Protein AF-A0A644Y2P5-F1 (afdb_monomer_lite)

Foldseek 3Di:
DVLQLVVQQVVVVVQLVVQCVVDPPVDLQNDDADDRDDLDPDQVLLVLLVQDDPDPVSVVVSQVVCVVSQFPPWDWDDPDHQWIKIWGAGNPPRWTKIWIWHADPVFRKIKIFIDTPRDTPKIWIWTDQDPQWIWIDIQFKTKIWRDPPSDTQKMKIFGADPVQTDDCVPLNCPDRNVVVDPCSRVDHRPRGTQWIWIDNRFKIWIWHNHPDDHIGIDIGGDPPDPD

Sequence (227 aa):
MTEISEKINEMRDGAIDANNREHVESDSQYIAGAMPILLYCVSPAIICATGFSEDEMANNGITEAAGYVGITDAKAVRNGMYDYTLTGNRFSDGQAFEVHCLCAPDTGGLRILEKVGGSVTEFLEFIPLGDGKYALQTSLERAYVTYRDGELKSFIYTRAIDSARYSSETDSIYPVGGQSGLDWAEASSAGGRDEYVAFDGKTVKMEIKPFFGEAISAEVTVPEAGF

Structure (mmCIF, N/CA/C/O backbone):
data_AF-A0A644Y2P5-F1
#
_entry.id   AF-A0A644Y2P5-F1
#
loop_
_atom_site.group_PDB
_atom_site.id
_atom_site.type_symbol
_atom_site.label_atom_id
_atom_site.label_alt_id
_atom_site.label_comp_id
_atom_site.label_asym_id
_atom_site.label_entity_id
_atom_site.label_seq_id
_atom_site.pdbx_PDB_ins_code
_atom_site.Cartn_x
_atom_site.Cartn_y
_atom_site.Cartn_z
_atom_site.occupancy
_atom_site.B_iso_or_equiv
_atom_site.auth_seq_id
_atom_site.auth_comp_id
_atom_site.auth_asym_id
_atom_site.auth_atom_id
_atom_site.pdbx_PDB_model_num
ATOM 1 N N . MET A 1 1 ? 0.572 -10.665 0.848 1.00 72.31 1 MET A N 1
ATOM 2 C CA . MET A 1 1 ? 0.977 -9.241 0.893 1.00 72.31 1 MET A CA 1
ATOM 3 C C . MET A 1 1 ? 2.482 -9.144 1.060 1.00 72.31 1 MET A C 1
ATOM 5 O O . MET A 1 1 ? 3.110 -8.729 0.102 1.00 72.31 1 MET A O 1
ATOM 9 N N . THR A 1 2 ? 3.061 -9.655 2.155 1.00 77.06 2 THR A N 1
ATOM 10 C CA . THR A 1 2 ? 4.525 -9.728 2.361 1.00 77.06 2 THR A CA 1
ATOM 11 C C . THR A 1 2 ? 5.266 -10.390 1.194 1.00 77.06 2 THR A C 1
ATOM 13 O O . THR A 1 2 ? 6.123 -9.761 0.591 1.00 77.06 2 THR A O 1
ATOM 16 N N . GLU A 1 3 ? 4.839 -11.584 0.775 1.00 84.38 3 GLU A N 1
ATOM 17 C CA . GLU A 1 3 ? 5.438 -12.288 -0.373 1.00 84.38 3 GLU A CA 1
ATOM 18 C C . GLU A 1 3 ? 5.314 -11.502 -1.696 1.00 84.38 3 GLU A C 1
ATOM 20 O O . GLU A 1 3 ? 6.219 -11.505 -2.525 1.00 84.38 3 GLU A O 1
ATOM 25 N N . ILE A 1 4 ? 4.199 -10.784 -1.890 1.00 86.50 4 ILE A N 1
ATOM 26 C CA . ILE A 1 4 ? 3.987 -9.949 -3.080 1.00 86.50 4 ILE A CA 1
ATOM 27 C C . ILE A 1 4 ? 4.963 -8.769 -3.061 1.00 86.50 4 ILE A C 1
ATOM 29 O O . ILE A 1 4 ? 5.619 -8.509 -4.067 1.00 86.50 4 ILE A O 1
ATOM 33 N N . SER A 1 5 ? 5.079 -8.068 -1.927 1.00 87.12 5 SER A N 1
ATOM 34 C CA . SER A 1 5 ? 6.041 -6.974 -1.788 1.00 87.12 5 SER A CA 1
ATOM 35 C C . SER A 1 5 ? 7.478 -7.460 -1.937 1.00 87.12 5 SER A C 1
ATOM 37 O O . SER A 1 5 ? 8.256 -6.787 -2.597 1.00 87.12 5 SER A O 1
ATOM 39 N N . GLU A 1 6 ? 7.841 -8.617 -1.383 1.00 89.06 6 GLU A N 1
ATOM 40 C CA . GLU A 1 6 ? 9.184 -9.196 -1.526 1.00 89.06 6 GLU A CA 1
ATOM 41 C C . GLU A 1 6 ? 9.518 -9.441 -3.000 1.00 89.06 6 GLU A C 1
ATOM 43 O O . GLU A 1 6 ? 10.494 -8.884 -3.495 1.00 89.06 6 GLU A O 1
ATOM 48 N N . LYS A 1 7 ? 8.652 -10.144 -3.741 1.00 89.38 7 LYS A N 1
ATOM 49 C CA . LYS A 1 7 ? 8.857 -10.411 -5.177 1.00 89.38 7 LYS A CA 1
ATOM 50 C C . LYS A 1 7 ? 8.916 -9.135 -6.025 1.00 89.38 7 LYS A C 1
ATOM 52 O O . LYS A 1 7 ? 9.693 -9.061 -6.974 1.00 89.38 7 LYS A O 1
ATOM 57 N N . ILE A 1 8 ? 8.108 -8.122 -5.698 1.00 91.38 8 ILE A N 1
ATOM 58 C CA . ILE A 1 8 ? 8.163 -6.812 -6.369 1.00 91.38 8 ILE A CA 1
ATOM 59 C C . ILE A 1 8 ? 9.496 -6.107 -6.079 1.00 91.38 8 ILE A C 1
ATOM 61 O O . ILE A 1 8 ? 10.110 -5.571 -6.999 1.00 91.38 8 ILE A O 1
ATOM 65 N N . ASN A 1 9 ? 9.954 -6.113 -4.823 1.00 91.56 9 ASN A N 1
ATOM 66 C CA . ASN A 1 9 ? 11.226 -5.504 -4.428 1.00 91.56 9 ASN A CA 1
ATOM 67 C C . ASN A 1 9 ? 12.418 -6.208 -5.089 1.00 91.56 9 ASN A C 1
ATOM 69 O O . ASN A 1 9 ? 13.262 -5.527 -5.658 1.00 91.56 9 ASN A O 1
ATOM 73 N N . GLU A 1 10 ? 12.449 -7.543 -5.100 1.00 91.00 10 GLU A N 1
ATOM 74 C CA . GLU A 1 10 ? 13.480 -8.330 -5.795 1.00 91.00 10 GLU A CA 1
ATOM 75 C C . GLU A 1 10 ? 13.574 -7.951 -7.278 1.00 91.00 10 GLU A C 1
ATOM 77 O O . GLU A 1 10 ? 14.664 -7.744 -7.815 1.00 91.00 10 GLU A O 1
ATOM 82 N N . MET A 1 11 ? 12.423 -7.810 -7.941 1.00 89.88 11 MET A N 1
ATOM 83 C CA . MET A 1 11 ? 12.359 -7.416 -9.344 1.00 89.88 11 MET A CA 1
ATOM 84 C C . MET A 1 11 ? 12.816 -5.969 -9.570 1.00 89.88 11 MET A C 1
ATOM 86 O O . MET A 1 11 ? 13.552 -5.708 -10.524 1.00 89.88 11 MET A O 1
ATOM 90 N N . ARG A 1 12 ? 12.419 -5.034 -8.695 1.00 90.94 12 ARG A N 1
ATOM 91 C CA . ARG A 1 12 ? 12.875 -3.635 -8.746 1.00 90.94 12 ARG A CA 1
ATOM 92 C C . ARG A 1 12 ? 14.391 -3.552 -8.578 1.00 90.94 12 ARG A C 1
ATOM 94 O O . ARG A 1 12 ? 15.057 -2.928 -9.397 1.00 90.94 12 ARG A O 1
ATOM 101 N N . ASP A 1 13 ? 14.927 -4.186 -7.541 1.00 91.31 13 ASP A N 1
ATOM 102 C CA . ASP A 1 13 ? 16.347 -4.111 -7.195 1.00 91.31 13 ASP A CA 1
ATOM 103 C C . ASP A 1 13 ? 17.209 -4.747 -8.292 1.00 91.31 13 ASP A C 1
ATOM 105 O O . ASP A 1 13 ? 18.188 -4.148 -8.736 1.00 91.31 13 ASP A O 1
ATOM 109 N N . GLY A 1 14 ? 16.780 -5.888 -8.843 1.00 90.19 14 GLY A N 1
ATOM 110 C CA . GLY A 1 14 ? 17.439 -6.500 -9.998 1.00 90.19 14 GLY A CA 1
ATOM 111 C C . GLY A 1 14 ? 17.445 -5.605 -11.246 1.00 90.19 14 GLY A C 1
ATOM 112 O O . GLY A 1 14 ? 18.444 -5.569 -11.969 1.00 90.19 14 GLY A O 1
ATOM 113 N N . ALA A 1 15 ? 16.364 -4.858 -11.498 1.00 90.06 15 ALA A N 1
ATOM 114 C CA . ALA A 1 15 ? 16.291 -3.907 -12.608 1.00 90.06 15 ALA A CA 1
ATOM 115 C C . ALA A 1 15 ? 17.212 -2.693 -12.395 1.00 90.06 15 ALA A C 1
ATOM 117 O O . ALA A 1 15 ? 17.905 -2.284 -13.327 1.00 90.06 15 ALA A O 1
ATOM 118 N N . ILE A 1 16 ? 17.272 -2.156 -11.172 1.00 90.06 16 ILE A N 1
ATOM 119 C CA . ILE A 1 16 ? 18.193 -1.071 -10.795 1.00 90.06 16 ILE A CA 1
ATOM 120 C C . ILE A 1 16 ? 19.646 -1.511 -11.005 1.00 90.06 16 ILE A C 1
ATOM 122 O O . ILE A 1 16 ? 20.415 -0.815 -11.671 1.00 90.06 16 ILE A O 1
ATOM 126 N N . ASP A 1 17 ? 20.011 -2.694 -10.511 1.00 90.56 17 ASP A N 1
ATOM 127 C CA . ASP A 1 17 ? 21.363 -3.244 -10.646 1.00 90.56 17 ASP A CA 1
ATOM 128 C C . ASP A 1 17 ? 21.739 -3.548 -12.104 1.00 90.56 17 ASP A C 1
ATOM 130 O O . ASP A 1 17 ? 22.906 -3.453 -12.493 1.00 90.56 17 ASP A O 1
ATOM 134 N N . ALA A 1 18 ? 20.779 -3.954 -12.938 1.00 89.88 18 ALA A N 1
ATOM 135 C CA . ALA A 1 18 ? 21.005 -4.128 -14.371 1.00 89.88 18 ALA A CA 1
ATOM 136 C C . ALA A 1 18 ? 21.275 -2.784 -15.061 1.00 89.88 18 ALA A C 1
ATOM 138 O O . ALA A 1 18 ? 22.298 -2.647 -15.729 1.00 89.88 18 ALA A O 1
ATOM 139 N N . ASN A 1 19 ? 20.425 -1.783 -14.830 1.00 90.88 19 ASN A N 1
ATOM 140 C CA . ASN A 1 19 ? 20.562 -0.448 -15.410 1.00 90.88 19 ASN A CA 1
ATOM 141 C C . ASN A 1 19 ? 21.881 0.234 -15.003 1.00 90.88 19 ASN A C 1
ATOM 143 O O . ASN A 1 19 ? 22.640 0.716 -15.841 1.00 90.88 19 ASN A O 1
ATOM 147 N N . ASN A 1 20 ? 22.215 0.211 -13.713 1.00 90.56 20 ASN A N 1
ATOM 148 C CA . ASN A 1 20 ? 23.397 0.896 -13.179 1.00 90.56 20 ASN A CA 1
ATOM 149 C C . ASN A 1 20 ? 24.729 0.208 -13.527 1.00 90.56 20 ASN A C 1
ATOM 151 O O . ASN A 1 20 ? 25.797 0.772 -13.300 1.00 90.56 20 ASN A O 1
ATOM 155 N N . ARG A 1 21 ? 24.701 -1.011 -14.082 1.00 91.00 21 ARG A N 1
ATOM 156 C CA . ARG A 1 21 ? 25.894 -1.625 -14.688 1.00 91.00 21 ARG A CA 1
ATOM 157 C C . ARG A 1 21 ? 26.213 -1.044 -16.063 1.00 91.00 21 ARG A C 1
ATOM 159 O O . ARG A 1 21 ? 27.375 -1.078 -16.466 1.00 91.00 21 ARG A O 1
ATOM 166 N N . GLU A 1 22 ? 25.209 -0.534 -16.769 1.00 90.38 22 GLU A N 1
ATOM 167 C CA . GLU A 1 22 ? 25.351 0.063 -18.102 1.00 90.38 22 GLU A CA 1
ATOM 168 C C . GLU A 1 22 ? 25.530 1.587 -18.038 1.00 90.38 22 GLU A C 1
ATOM 170 O O . GLU A 1 22 ? 26.179 2.171 -18.908 1.00 90.38 22 GLU A O 1
ATOM 175 N N . HIS A 1 23 ? 25.037 2.216 -16.968 1.00 88.88 23 HIS A N 1
ATOM 176 C CA . HIS A 1 23 ? 25.071 3.660 -16.751 1.00 88.88 23 HIS A CA 1
ATOM 177 C C . HIS A 1 23 ? 25.876 4.005 -15.497 1.00 88.88 23 HIS A C 1
ATOM 179 O O . HIS A 1 23 ? 25.584 3.527 -14.408 1.00 88.88 23 HIS A O 1
ATOM 185 N N . VAL A 1 24 ? 26.905 4.843 -15.637 1.00 87.19 24 VAL A N 1
ATOM 186 C CA . VAL A 1 24 ? 27.690 5.355 -14.497 1.00 87.19 24 VAL A CA 1
ATOM 187 C C . VAL A 1 24 ? 26.936 6.473 -13.774 1.00 87.19 24 VAL A C 1
ATOM 189 O O . VAL A 1 24 ? 26.100 7.122 -14.382 1.00 87.19 24 VAL A O 1
ATOM 192 N N . GLU A 1 25 ? 27.286 6.782 -12.523 1.00 84.69 25 GLU A N 1
ATOM 193 C CA . GLU A 1 25 ? 26.574 7.769 -11.680 1.00 84.69 25 GLU A CA 1
ATOM 194 C C . GLU A 1 25 ? 26.399 9.171 -12.298 1.00 84.69 25 GLU A C 1
ATOM 196 O O . GLU A 1 25 ? 25.458 9.885 -11.970 1.00 84.69 25 GLU A O 1
ATOM 201 N N . SER A 1 26 ? 27.281 9.579 -13.215 1.00 84.31 26 SER A N 1
ATOM 202 C CA . SER A 1 26 ? 27.156 10.856 -13.931 1.00 84.31 26 SER A CA 1
ATOM 203 C C . SER A 1 26 ? 26.165 10.838 -15.104 1.00 84.31 26 SER A C 1
ATOM 205 O O . SER A 1 26 ? 25.927 11.883 -15.706 1.00 84.31 26 SER A O 1
ATOM 207 N N . ASP A 1 27 ? 25.675 9.664 -15.501 1.00 84.25 27 ASP A N 1
ATOM 208 C CA . ASP A 1 27 ? 24.686 9.489 -16.565 1.00 84.25 27 ASP A CA 1
ATOM 209 C C . ASP A 1 27 ? 23.289 9.845 -16.039 1.00 84.25 27 ASP A C 1
ATOM 211 O O . ASP A 1 27 ? 22.895 9.421 -14.956 1.00 84.25 27 ASP A O 1
ATOM 215 N N . SER A 1 28 ? 22.507 10.580 -16.831 1.00 81.00 28 SER A N 1
ATOM 216 C CA . SER A 1 28 ? 21.109 10.891 -16.513 1.00 81.00 28 SER A CA 1
ATOM 217 C C . SER A 1 28 ? 20.208 9.656 -16.412 1.00 81.00 28 SER A C 1
ATOM 219 O O . SER A 1 28 ? 19.089 9.778 -15.933 1.00 81.00 28 SER A O 1
ATOM 221 N N . GLN A 1 29 ? 20.659 8.492 -16.891 1.00 83.19 29 GLN A N 1
ATOM 222 C CA . GLN A 1 29 ? 19.955 7.213 -16.769 1.00 83.19 29 GLN A CA 1
ATOM 223 C C . GLN A 1 29 ? 20.358 6.413 -15.530 1.00 83.19 29 GLN A C 1
ATOM 225 O O . GLN A 1 29 ? 19.726 5.401 -15.246 1.00 83.19 29 GLN A O 1
ATOM 230 N N . TYR A 1 30 ? 21.383 6.823 -14.780 1.00 83.50 30 TYR A N 1
ATOM 231 C CA . TYR A 1 30 ? 21.726 6.151 -13.531 1.00 83.50 30 TYR A CA 1
ATOM 232 C C . TYR A 1 30 ? 20.618 6.358 -12.499 1.00 83.50 30 TYR A C 1
ATOM 234 O O . TYR A 1 30 ? 20.288 7.489 -12.151 1.00 83.50 30 TYR A O 1
ATOM 242 N N . ILE A 1 31 ? 20.055 5.265 -11.985 1.00 82.00 31 ILE A N 1
ATOM 243 C CA . ILE A 1 31 ? 18.963 5.309 -11.011 1.00 82.00 31 ILE A CA 1
ATOM 244 C C . ILE A 1 31 ? 19.492 4.851 -9.662 1.00 82.00 31 ILE A C 1
ATOM 246 O O . ILE A 1 31 ? 19.649 3.660 -9.410 1.00 82.00 31 ILE A O 1
ATOM 250 N N . ALA A 1 32 ? 19.707 5.797 -8.756 1.00 75.88 32 ALA A N 1
ATOM 251 C CA . ALA A 1 32 ? 19.933 5.518 -7.344 1.00 75.88 32 ALA A CA 1
ATOM 252 C C . ALA A 1 32 ? 18.916 6.275 -6.484 1.00 75.88 32 ALA A C 1
ATOM 254 O O . ALA A 1 32 ? 18.423 7.333 -6.867 1.00 75.88 32 ALA A O 1
ATOM 255 N N . GLY A 1 33 ? 18.599 5.727 -5.309 1.00 74.88 33 GLY A N 1
ATOM 256 C CA . GLY A 1 33 ? 17.675 6.357 -4.358 1.00 74.88 33 GLY A CA 1
ATOM 257 C C . GLY A 1 33 ? 16.226 5.869 -4.423 1.00 74.88 33 GLY A C 1
ATOM 258 O O . GLY A 1 33 ? 15.374 6.471 -3.775 1.00 74.88 33 GLY A O 1
ATOM 259 N N . ALA A 1 34 ? 15.950 4.779 -5.150 1.00 78.94 34 ALA A N 1
ATOM 260 C CA . ALA A 1 34 ? 14.688 4.053 -5.030 1.00 78.94 34 ALA A CA 1
ATOM 261 C C . ALA A 1 34 ? 14.508 3.546 -3.592 1.00 78.94 34 ALA A C 1
ATOM 263 O O . ALA A 1 34 ? 15.441 2.973 -3.017 1.00 78.94 34 ALA A O 1
ATOM 264 N N . MET A 1 35 ? 13.324 3.735 -3.017 1.00 78.38 35 MET A N 1
ATOM 265 C CA . MET A 1 35 ? 13.011 3.176 -1.704 1.00 78.38 35 MET A CA 1
ATOM 266 C C . MET A 1 35 ? 12.354 1.801 -1.862 1.00 78.38 35 MET A C 1
ATOM 268 O O . MET A 1 35 ? 11.718 1.535 -2.882 1.00 78.38 35 MET A O 1
ATOM 272 N N . PRO A 1 36 ? 12.484 0.909 -0.864 1.00 83.38 36 PRO A N 1
ATOM 273 C CA . PRO A 1 36 ? 11.702 -0.316 -0.826 1.00 83.38 36 PRO A CA 1
ATOM 274 C C . PRO A 1 36 ? 10.206 -0.028 -1.000 1.00 83.38 36 PRO A C 1
ATOM 276 O O . PRO A 1 36 ? 9.650 0.835 -0.322 1.00 83.38 36 PRO A O 1
ATOM 279 N N . ILE A 1 37 ? 9.553 -0.784 -1.882 1.00 86.19 37 ILE A N 1
ATOM 280 C CA . ILE A 1 37 ? 8.107 -0.757 -2.061 1.00 86.19 37 ILE A CA 1
ATOM 281 C C . ILE A 1 37 ? 7.509 -1.492 -0.872 1.00 86.19 37 ILE A C 1
ATOM 283 O O . ILE A 1 37 ? 7.667 -2.708 -0.714 1.00 86.19 37 ILE A O 1
ATOM 287 N N . LEU A 1 38 ? 6.814 -0.744 -0.030 1.00 77.62 38 LEU A N 1
ATOM 288 C CA . LEU A 1 38 ? 6.156 -1.261 1.153 1.00 77.62 38 LEU A CA 1
ATOM 289 C C . LEU A 1 38 ? 4.655 -1.295 0.872 1.00 77.62 38 LEU A C 1
ATOM 291 O O . LEU A 1 38 ? 3.950 -0.321 1.098 1.00 77.62 38 LEU A O 1
ATOM 295 N N . LEU A 1 39 ? 4.149 -2.434 0.388 1.00 74.62 39 LEU A N 1
ATOM 296 C CA . LEU A 1 39 ? 2.709 -2.671 0.195 1.00 74.62 39 LEU A CA 1
ATOM 297 C C . LEU A 1 39 ? 1.981 -2.847 1.542 1.00 74.62 39 LEU A C 1
ATOM 299 O O . LEU A 1 39 ? 1.405 -3.899 1.785 1.00 74.62 39 LEU A O 1
ATOM 303 N N . TYR A 1 40 ? 2.102 -1.863 2.435 1.00 72.44 40 TYR A N 1
ATOM 304 C CA . TYR A 1 40 ? 1.452 -1.664 3.741 1.00 72.44 40 TYR A CA 1
ATOM 305 C C . TYR A 1 40 ? 2.219 -0.561 4.506 1.00 72.44 40 TYR A C 1
ATOM 307 O O . TYR A 1 40 ? 2.458 -0.703 5.704 1.00 72.44 40 TYR A O 1
ATOM 315 N N . CYS A 1 41 ? 2.711 0.502 3.848 1.00 71.69 41 CYS A N 1
ATOM 316 C CA . CYS A 1 41 ? 3.425 1.568 4.561 1.00 71.69 41 CYS A CA 1
ATOM 317 C C . CYS A 1 41 ? 2.437 2.416 5.364 1.00 71.69 41 CYS A C 1
ATOM 319 O O . CYS A 1 41 ? 2.007 3.485 4.938 1.00 71.69 41 CYS A O 1
ATOM 321 N N . VAL A 1 42 ? 2.064 1.901 6.523 1.00 82.69 42 VAL A N 1
ATOM 322 C CA . VAL A 1 42 ? 1.083 2.490 7.423 1.00 82.69 42 VAL A CA 1
ATOM 323 C C . VAL A 1 42 ? 1.580 2.411 8.852 1.00 82.69 42 VAL A C 1
ATOM 325 O O . VAL A 1 42 ? 2.552 1.710 9.159 1.00 82.69 42 VAL A O 1
ATOM 328 N N . SER A 1 43 ? 0.911 3.137 9.737 1.00 85.44 43 SER A N 1
ATOM 329 C CA . SER A 1 43 ? 1.244 3.136 11.151 1.00 85.44 43 SER A CA 1
ATOM 330 C C . SER A 1 43 ? 1.318 1.704 11.714 1.00 85.44 43 SER A C 1
ATOM 332 O O . SER A 1 43 ? 0.539 0.823 11.326 1.00 85.44 43 SER A O 1
ATOM 334 N N . PRO A 1 44 ? 2.215 1.443 12.683 1.00 84.88 44 PRO A N 1
ATOM 335 C CA . PRO A 1 44 ? 2.283 0.143 13.349 1.00 84.88 44 PRO A CA 1
ATOM 336 C C . PRO A 1 44 ? 0.942 -0.310 13.944 1.00 84.88 44 PRO A C 1
ATOM 338 O O . PRO A 1 44 ? 0.675 -1.503 14.038 1.00 84.88 44 PRO A O 1
ATOM 341 N N . ALA A 1 45 ? 0.070 0.632 14.300 1.00 86.44 45 ALA A N 1
ATOM 342 C CA . ALA A 1 45 ? -1.265 0.337 14.789 1.00 86.44 45 ALA A CA 1
ATOM 343 C C . ALA A 1 45 ? -2.187 -0.241 13.703 1.00 86.44 45 ALA A C 1
ATOM 345 O O . ALA A 1 45 ? -2.926 -1.190 13.975 1.00 86.44 45 ALA A O 1
ATOM 346 N N . ILE A 1 46 ? -2.115 0.275 12.470 1.00 89.44 46 ILE A N 1
ATOM 347 C CA . ILE A 1 46 ? -2.817 -0.313 11.323 1.00 89.44 46 ILE A CA 1
ATOM 348 C C . ILE A 1 46 ? -2.274 -1.722 11.039 1.00 89.44 46 ILE A C 1
ATOM 350 O O . ILE A 1 46 ? -3.067 -2.627 10.778 1.00 89.44 46 ILE A O 1
ATOM 354 N N . ILE A 1 47 ? -0.957 -1.937 11.152 1.00 84.94 47 ILE A N 1
ATOM 355 C CA . ILE A 1 47 ? -0.341 -3.272 11.017 1.00 84.94 47 ILE A CA 1
ATOM 356 C C . ILE A 1 47 ? -0.871 -4.229 12.097 1.00 84.94 47 ILE A C 1
ATOM 358 O O . ILE A 1 47 ? -1.246 -5.355 11.791 1.00 84.94 47 ILE A O 1
ATOM 362 N N . CYS A 1 48 ? -0.969 -3.800 13.356 1.00 85.38 48 CYS A N 1
ATOM 363 C CA . CYS A 1 48 ? -1.559 -4.629 14.411 1.00 85.38 48 CYS A CA 1
ATOM 364 C C . CYS A 1 48 ? -3.022 -4.994 14.110 1.00 85.38 48 CYS A C 1
ATOM 366 O O . CYS A 1 48 ? -3.431 -6.138 14.309 1.00 85.38 48 CYS A O 1
ATOM 368 N N . ALA A 1 49 ? -3.807 -4.044 13.598 1.00 89.06 49 ALA A N 1
ATOM 369 C CA . ALA A 1 49 ? -5.224 -4.247 13.309 1.00 89.06 49 ALA A CA 1
ATOM 370 C C . ALA A 1 49 ? -5.494 -5.210 12.138 1.00 89.06 49 ALA A C 1
ATOM 372 O O . ALA A 1 49 ? -6.616 -5.697 11.997 1.00 89.06 49 ALA A O 1
ATOM 373 N N . THR A 1 50 ? -4.493 -5.561 11.325 1.00 85.94 50 THR A N 1
ATOM 374 C CA . THR A 1 50 ? -4.658 -6.615 10.306 1.00 85.94 50 THR A CA 1
ATOM 375 C C . THR A 1 50 ? -4.833 -7.998 10.912 1.00 85.94 50 THR A C 1
ATOM 377 O O . THR A 1 50 ? -5.278 -8.910 10.223 1.00 85.94 50 THR A O 1
ATOM 380 N N . GLY A 1 51 ? -4.428 -8.179 12.171 1.00 87.00 51 GLY A N 1
ATOM 381 C CA . GLY A 1 51 ? -4.538 -9.449 12.878 1.00 87.00 51 GLY A CA 1
ATOM 382 C C . GLY A 1 51 ? -5.949 -9.763 13.373 1.00 87.00 51 GLY A C 1
ATOM 383 O O . GLY A 1 51 ? -6.158 -10.861 13.887 1.00 87.00 51 GLY A O 1
ATOM 384 N N . PHE A 1 52 ? -6.898 -8.819 13.270 1.00 92.12 52 PHE A N 1
ATOM 385 C CA . PHE A 1 52 ? -8.259 -9.014 13.772 1.00 92.12 52 PHE A CA 1
ATOM 386 C C . PHE A 1 52 ? -8.907 -10.223 13.106 1.00 92.12 52 PHE A C 1
ATOM 388 O O . PHE A 1 52 ? -8.804 -10.425 11.896 1.00 92.12 52 PHE A O 1
ATOM 395 N N . SER A 1 53 ? -9.582 -11.041 13.909 1.00 90.56 53 SER A N 1
ATOM 396 C CA . SER A 1 53 ? -10.252 -12.235 13.411 1.00 90.56 53 SER A CA 1
ATOM 397 C C . SER A 1 53 ? -11.450 -12.614 14.275 1.00 90.56 53 SER A C 1
ATOM 399 O O . SER A 1 53 ? -11.671 -12.081 15.364 1.00 90.56 53 SER A O 1
ATOM 401 N N . GLU A 1 54 ? -12.243 -13.569 13.799 1.00 90.50 54 GLU A N 1
ATOM 402 C CA . GLU A 1 54 ? -13.367 -14.117 14.566 1.00 90.50 54 GLU A CA 1
ATOM 403 C C . GLU A 1 54 ? -12.912 -14.962 15.774 1.00 90.50 54 GLU A C 1
ATOM 405 O O . GLU A 1 54 ? -13.742 -15.336 16.599 1.00 90.50 54 GLU A O 1
ATOM 410 N N . ASP A 1 55 ? -11.608 -15.227 15.917 1.00 89.69 55 ASP A N 1
ATOM 411 C CA . ASP A 1 55 ? -11.025 -15.823 17.118 1.00 89.69 55 ASP A CA 1
ATOM 412 C C . ASP A 1 55 ? -10.746 -14.744 18.181 1.00 89.69 55 ASP A C 1
ATOM 414 O O . ASP A 1 55 ? -9.898 -13.863 18.017 1.00 89.69 55 ASP A O 1
ATOM 418 N N . GLU A 1 56 ? -11.450 -14.832 19.310 1.00 85.31 56 GLU A N 1
ATOM 419 C CA . GLU A 1 56 ? -11.291 -13.925 20.450 1.00 85.31 56 GLU A CA 1
ATOM 420 C C . GLU A 1 56 ? -9.864 -13.945 21.025 1.00 85.31 56 GLU A C 1
ATOM 422 O O . GLU A 1 56 ? -9.358 -12.906 21.454 1.00 85.31 56 GLU A O 1
ATOM 427 N N . MET A 1 57 ? -9.172 -15.089 20.979 1.00 87.75 57 MET A N 1
ATOM 428 C CA . MET A 1 57 ? -7.790 -15.192 21.455 1.00 87.75 57 MET A CA 1
ATOM 429 C C . MET A 1 57 ? -6.836 -14.359 20.592 1.00 87.75 57 MET A C 1
ATOM 431 O O . MET A 1 57 ? -5.952 -13.690 21.129 1.00 87.75 57 MET A O 1
ATOM 435 N N . ALA A 1 58 ? -7.045 -14.339 19.273 1.00 87.19 58 ALA A N 1
ATOM 436 C CA . ALA A 1 58 ? -6.277 -13.484 18.372 1.00 87.19 58 ALA A CA 1
ATOM 437 C C . ALA A 1 58 ? -6.510 -11.996 18.687 1.00 87.19 58 ALA A C 1
ATOM 439 O O . ALA A 1 58 ? -5.560 -11.216 18.745 1.00 87.19 58 ALA A O 1
ATOM 440 N N . ASN A 1 59 ? -7.754 -11.613 18.984 1.00 89.44 59 ASN A N 1
ATOM 441 C CA . ASN A 1 59 ? -8.109 -10.225 19.300 1.00 89.44 59 ASN A CA 1
ATOM 442 C C . ASN A 1 59 ? -7.502 -9.742 20.630 1.00 89.44 59 ASN A C 1
ATOM 444 O O . ASN A 1 59 ? -7.099 -8.579 20.748 1.00 89.44 59 ASN A O 1
ATOM 448 N N . ASN A 1 60 ? -7.368 -10.635 21.614 1.00 89.50 60 ASN A N 1
ATOM 449 C CA . ASN A 1 60 ? -6.626 -10.347 22.844 1.00 89.50 60 ASN A CA 1
ATOM 450 C C . ASN A 1 60 ? -5.138 -10.114 22.554 1.00 89.50 60 ASN A C 1
ATOM 452 O O . ASN A 1 60 ? -4.570 -9.131 23.030 1.00 89.50 60 ASN A O 1
ATOM 456 N N . GLY A 1 61 ? -4.537 -10.940 21.691 1.00 90.31 61 GLY A N 1
ATOM 457 C CA . GLY A 1 61 ? -3.156 -10.758 21.238 1.00 90.31 61 GLY A CA 1
ATOM 458 C C . GLY A 1 61 ? -2.912 -9.403 20.564 1.00 90.31 61 GLY A C 1
ATOM 459 O O . GLY A 1 61 ? -1.870 -8.793 20.781 1.00 90.31 61 GLY A O 1
ATOM 460 N N . ILE A 1 62 ? -3.882 -8.872 19.813 1.00 91.50 62 ILE A N 1
ATOM 461 C CA . ILE A 1 62 ? -3.792 -7.527 19.208 1.00 91.50 62 ILE A CA 1
ATOM 462 C C . ILE A 1 62 ? -3.787 -6.434 20.272 1.00 91.50 62 ILE A C 1
ATOM 464 O O . ILE A 1 62 ? -3.042 -5.463 20.160 1.00 91.50 62 ILE A O 1
ATOM 468 N N . THR A 1 63 ? -4.607 -6.585 21.311 1.00 91.38 63 THR A N 1
ATOM 469 C CA . THR A 1 63 ? -4.659 -5.623 22.419 1.00 91.38 63 THR A CA 1
ATOM 470 C C . THR A 1 63 ? -3.335 -5.597 23.185 1.00 91.38 63 THR A C 1
ATOM 472 O O . THR A 1 63 ? -2.849 -4.524 23.539 1.00 91.38 63 THR A O 1
ATOM 475 N N . GLU A 1 64 ? -2.703 -6.755 23.383 1.00 90.75 64 GLU A N 1
ATOM 476 C CA . GLU A 1 64 ? -1.352 -6.840 23.950 1.00 90.75 64 GLU A CA 1
ATOM 477 C C . GLU A 1 64 ? -0.300 -6.242 23.001 1.00 90.75 64 GLU A C 1
ATOM 479 O O . GLU A 1 64 ? 0.541 -5.446 23.425 1.00 90.75 64 GLU A O 1
ATOM 484 N N . ALA A 1 65 ? -0.385 -6.557 21.703 1.00 90.94 65 ALA A N 1
ATOM 485 C CA . ALA A 1 65 ? 0.500 -6.032 20.663 1.00 90.94 65 ALA A CA 1
ATOM 486 C C . ALA A 1 65 ? 0.461 -4.496 20.577 1.00 90.94 65 ALA A C 1
ATOM 488 O O . ALA A 1 65 ? 1.500 -3.859 20.392 1.00 90.94 65 ALA A O 1
ATOM 489 N N . ALA A 1 66 ? -0.718 -3.898 20.779 1.00 91.19 66 ALA A N 1
ATOM 490 C CA . ALA A 1 66 ? -0.937 -2.453 20.771 1.00 91.19 66 ALA A CA 1
ATOM 491 C C . ALA A 1 66 ? -0.017 -1.712 21.766 1.00 91.19 66 ALA A C 1
ATOM 493 O O . ALA A 1 66 ? 0.492 -0.631 21.463 1.00 91.19 66 ALA A O 1
ATOM 494 N N . GLY A 1 67 ? 0.281 -2.328 22.917 1.00 88.94 67 GLY A N 1
ATOM 495 C CA . GLY A 1 67 ? 1.217 -1.779 23.902 1.00 88.94 67 GLY A CA 1
ATOM 496 C C . GLY A 1 67 ? 2.641 -1.610 23.364 1.00 88.94 67 GLY A C 1
ATOM 497 O O . GLY A 1 67 ? 3.299 -0.611 23.657 1.00 88.94 67 GLY A O 1
ATOM 498 N N . TYR A 1 68 ? 3.111 -2.538 22.525 1.00 89.31 68 TYR A N 1
ATOM 499 C CA . TYR A 1 68 ? 4.454 -2.482 21.930 1.00 89.31 68 TYR A CA 1
ATOM 500 C C . TYR A 1 68 ? 4.585 -1.421 20.837 1.00 89.31 68 TYR A C 1
ATOM 502 O O . TYR A 1 68 ? 5.692 -0.968 20.553 1.00 89.31 68 TYR A O 1
ATOM 510 N N . VAL A 1 69 ? 3.464 -1.000 20.251 1.00 88.56 69 VAL A N 1
ATOM 511 C CA . VAL A 1 69 ? 3.416 0.049 19.224 1.00 88.56 69 VAL A CA 1
ATOM 512 C C . VAL A 1 69 ? 3.022 1.418 19.783 1.00 88.56 69 VAL A C 1
ATOM 514 O O . VAL A 1 69 ? 2.701 2.334 19.030 1.00 88.56 69 VAL A O 1
ATOM 517 N N . GLY A 1 70 ? 3.085 1.584 21.108 1.00 89.06 70 GLY A N 1
ATOM 518 C CA . GLY A 1 70 ? 2.903 2.878 21.762 1.00 89.06 70 GLY A CA 1
ATOM 519 C C . GLY A 1 70 ? 1.445 3.281 21.980 1.00 89.06 70 GLY A C 1
ATOM 520 O O . GLY A 1 70 ? 1.167 4.476 22.084 1.00 89.06 70 GLY A O 1
ATOM 521 N N . ILE A 1 71 ? 0.523 2.318 22.068 1.00 91.75 71 ILE A N 1
ATOM 522 C CA . ILE A 1 71 ? -0.874 2.551 22.454 1.00 91.75 71 ILE A CA 1
ATOM 523 C C . ILE A 1 71 ? -1.075 2.083 23.897 1.00 91.75 71 ILE A C 1
ATOM 525 O O . ILE A 1 71 ? -0.857 0.917 24.221 1.00 91.75 71 ILE A O 1
ATOM 529 N N . THR A 1 72 ? -1.519 2.979 24.774 1.00 93.56 72 THR A N 1
ATOM 530 C CA . THR A 1 72 ? -1.892 2.656 26.156 1.00 93.56 72 THR A CA 1
ATOM 531 C C . THR A 1 72 ? -3.399 2.484 26.295 1.00 93.56 72 THR A C 1
ATOM 533 O O . THR A 1 72 ? -4.172 2.987 25.479 1.00 93.56 72 THR A O 1
ATOM 536 N N . ASP A 1 73 ? -3.819 1.772 27.346 1.00 94.00 73 ASP A N 1
ATOM 537 C CA . ASP A 1 73 ? -5.232 1.481 27.639 1.00 94.00 73 ASP A CA 1
ATOM 538 C C . ASP A 1 73 ? -5.978 0.845 26.457 1.00 94.00 73 ASP A C 1
ATOM 540 O O . ASP A 1 73 ? -7.168 1.096 26.247 1.00 94.00 73 ASP A O 1
ATOM 544 N N . ALA A 1 74 ? -5.250 0.037 25.680 1.00 94.50 74 ALA A N 1
ATOM 545 C CA . ALA A 1 74 ? -5.745 -0.573 24.463 1.00 94.50 74 ALA A CA 1
ATOM 546 C C . ALA A 1 74 ? -6.971 -1.452 24.741 1.00 94.50 74 ALA A C 1
ATOM 548 O O . ALA A 1 74 ? -6.998 -2.226 25.703 1.00 94.50 74 ALA A O 1
ATOM 549 N N . LYS A 1 75 ? -7.990 -1.343 23.887 1.00 94.00 75 LYS A N 1
ATOM 550 C CA . LYS A 1 75 ? -9.193 -2.182 23.927 1.00 94.00 75 LYS A CA 1
ATOM 551 C C . LYS A 1 75 ? -9.648 -2.518 22.521 1.00 94.00 75 LYS A C 1
ATOM 553 O O . LYS A 1 75 ? -9.887 -1.611 21.726 1.00 94.00 75 LYS A O 1
ATOM 558 N N . ALA A 1 76 ? -9.836 -3.803 22.257 1.00 93.56 76 ALA A N 1
ATOM 559 C CA . ALA A 1 76 ? -10.523 -4.289 21.073 1.00 93.56 76 ALA A CA 1
ATOM 560 C C . ALA A 1 76 ? -12.030 -4.441 21.334 1.00 93.56 76 ALA A C 1
ATOM 562 O O . ALA A 1 76 ? -12.447 -4.977 22.361 1.00 93.56 76 ALA A O 1
ATOM 563 N N . VAL A 1 77 ? -12.849 -4.002 20.383 1.00 93.06 77 VAL A N 1
ATOM 564 C CA . VAL A 1 77 ? -14.303 -4.186 20.369 1.00 93.06 77 VAL A CA 1
ATOM 565 C C . VAL A 1 77 ? -14.691 -4.843 19.053 1.00 93.06 77 VAL A C 1
ATOM 567 O O . VAL A 1 77 ? -14.272 -4.392 17.992 1.00 93.06 77 VAL A O 1
ATOM 570 N N . ARG A 1 78 ? -15.509 -5.896 19.118 1.00 94.38 78 ARG A N 1
ATOM 571 C CA . ARG A 1 78 ? -16.165 -6.487 17.946 1.00 94.38 78 ARG A CA 1
ATOM 572 C C . ARG A 1 78 ? -17.525 -5.818 17.760 1.00 94.38 78 ARG A C 1
ATOM 574 O O . ARG A 1 78 ? -18.426 -6.038 18.568 1.00 94.38 78 ARG A O 1
ATOM 581 N N . ASN A 1 79 ? -17.674 -5.016 16.710 1.00 95.00 79 ASN A N 1
ATOM 582 C CA . ASN A 1 79 ? -18.925 -4.307 16.406 1.00 95.00 79 ASN A CA 1
ATOM 583 C C . ASN A 1 79 ? -19.901 -5.186 15.612 1.00 95.00 79 ASN A C 1
ATOM 585 O O . ASN A 1 79 ? -21.113 -4.977 15.643 1.00 95.00 79 ASN A O 1
ATOM 589 N N . GLY A 1 80 ? -19.369 -6.189 14.915 1.00 93.00 80 GLY A N 1
ATOM 590 C CA . GLY A 1 80 ? -20.113 -7.103 14.064 1.00 93.00 80 GLY A CA 1
ATOM 591 C C . GLY A 1 80 ? -19.217 -8.218 13.538 1.00 93.00 80 GLY A C 1
ATOM 592 O O . GLY A 1 80 ? -18.085 -8.383 13.983 1.00 93.00 80 GLY A O 1
ATOM 593 N N . MET A 1 81 ? -19.742 -9.007 12.604 1.00 92.38 81 MET A N 1
ATOM 594 C CA . MET A 1 81 ? -18.928 -9.973 11.868 1.00 92.38 81 MET A CA 1
ATOM 595 C C . MET A 1 81 ? -17.938 -9.208 10.985 1.00 92.38 81 MET A C 1
ATOM 597 O O . MET A 1 81 ? -18.366 -8.343 10.223 1.00 92.38 81 MET A O 1
ATOM 601 N N . TYR A 1 82 ? -16.645 -9.509 11.109 1.00 93.12 82 TYR A N 1
ATOM 602 C CA . TYR A 1 82 ? -15.555 -8.864 10.373 1.00 93.12 82 TYR A CA 1
ATOM 603 C C . TYR A 1 82 ? -15.438 -7.338 10.560 1.00 93.12 82 TYR A C 1
ATOM 605 O O . TYR A 1 82 ? -14.880 -6.652 9.706 1.00 93.12 82 TYR A O 1
ATOM 613 N N . ASP A 1 83 ? -15.945 -6.808 11.677 1.00 96.00 83 ASP A N 1
ATOM 614 C CA . ASP A 1 83 ? -15.922 -5.383 12.025 1.00 96.00 83 ASP A CA 1
ATOM 615 C C . ASP A 1 83 ? -15.394 -5.205 13.454 1.00 96.00 83 ASP A C 1
ATOM 617 O O . ASP A 1 83 ? -16.039 -5.609 14.434 1.00 96.00 83 ASP A O 1
ATOM 621 N N . TYR A 1 84 ? -14.210 -4.601 13.559 1.00 96.56 84 TYR A N 1
ATOM 622 C CA . TYR A 1 84 ? -13.462 -4.465 14.800 1.00 96.56 84 TYR A CA 1
ATOM 623 C C . TYR A 1 84 ? -12.926 -3.056 14.992 1.00 96.56 84 TYR A C 1
ATOM 625 O O . TYR A 1 84 ? -12.402 -2.435 14.069 1.00 96.56 84 TYR A O 1
ATOM 633 N N . THR A 1 85 ? -12.951 -2.583 16.231 1.00 95.88 85 THR A N 1
ATOM 634 C CA . THR A 1 85 ? -12.334 -1.316 16.616 1.00 95.88 85 THR A CA 1
ATOM 635 C C . THR A 1 85 ? -11.299 -1.548 17.704 1.00 95.88 85 THR A C 1
ATOM 637 O O . THR A 1 85 ? -11.620 -2.071 18.769 1.00 95.88 85 THR A O 1
ATOM 640 N N . LEU A 1 86 ? -10.065 -1.117 17.459 1.00 95.81 86 LEU A N 1
ATOM 641 C CA . LEU A 1 86 ? -9.053 -0.916 18.490 1.00 95.81 86 LEU A CA 1
ATOM 642 C C . LEU A 1 86 ? -9.144 0.530 18.979 1.00 95.81 86 LEU A C 1
ATOM 644 O O . LEU A 1 86 ? -9.101 1.458 18.180 1.00 95.81 86 LEU A O 1
ATOM 648 N N . THR A 1 87 ? -9.240 0.736 20.285 1.00 95.56 87 THR A N 1
ATOM 649 C CA . THR A 1 87 ? -9.202 2.066 20.912 1.00 95.56 87 THR A CA 1
ATOM 650 C C . THR A 1 87 ? -8.068 2.139 21.920 1.00 95.56 87 THR A C 1
ATOM 652 O O . THR A 1 87 ? -7.631 1.105 22.422 1.00 95.56 87 THR A O 1
ATOM 655 N N . GLY A 1 88 ? -7.595 3.345 22.227 1.00 94.44 88 GLY A N 1
ATOM 656 C CA . GLY A 1 88 ? -6.596 3.584 23.267 1.00 94.44 88 GLY A CA 1
ATOM 657 C C . GLY A 1 88 ? -6.133 5.037 23.288 1.00 94.44 88 GLY A C 1
ATOM 658 O O . GLY A 1 88 ? -6.799 5.921 22.743 1.00 94.44 88 GLY A O 1
ATOM 659 N N . ASN A 1 89 ? -4.975 5.277 23.894 1.00 93.81 89 ASN A N 1
ATOM 660 C CA . ASN A 1 89 ? -4.309 6.577 23.897 1.00 93.81 89 ASN A CA 1
ATOM 661 C C . ASN A 1 89 ? -2.890 6.440 23.346 1.00 93.81 89 ASN A C 1
ATOM 663 O O . ASN A 1 89 ? -2.202 5.458 23.627 1.00 93.81 89 ASN A O 1
ATOM 667 N N . ARG A 1 90 ? -2.417 7.428 22.587 1.00 90.00 90 ARG A N 1
ATOM 668 C CA . ARG A 1 90 ? -1.010 7.478 22.177 1.00 90.00 90 ARG A CA 1
ATOM 669 C C . ARG A 1 90 ? -0.124 7.714 23.394 1.00 90.00 90 ARG A C 1
ATOM 671 O O . ARG A 1 90 ? -0.330 8.660 24.150 1.00 90.00 90 ARG A O 1
ATOM 678 N N . PHE A 1 91 ? 0.913 6.898 23.547 1.00 88.88 91 PHE A N 1
ATOM 679 C CA . PHE A 1 91 ? 1.864 7.018 24.652 1.00 88.88 91 PHE A CA 1
ATOM 680 C C . PHE A 1 91 ? 2.584 8.378 24.674 1.00 88.88 91 PHE A C 1
ATOM 682 O O . PHE A 1 91 ? 2.911 8.889 25.741 1.00 88.88 91 PHE A O 1
ATOM 689 N N . SER A 1 92 ? 2.830 8.972 23.502 1.00 87.75 92 SER A N 1
ATOM 690 C CA . SER A 1 92 ? 3.614 10.203 23.358 1.00 87.75 92 SER A CA 1
ATOM 691 C C . SER A 1 92 ? 2.941 11.454 23.923 1.00 87.75 92 SER A C 1
ATOM 693 O O . SER A 1 92 ? 3.627 12.323 24.456 1.00 87.75 92 SER A O 1
ATOM 695 N N . ASP A 1 93 ? 1.624 11.578 23.769 1.00 90.25 93 ASP A N 1
ATOM 696 C CA . ASP A 1 93 ? 0.882 12.818 24.037 1.00 90.25 93 ASP A CA 1
ATOM 697 C C . ASP A 1 93 ? -0.483 12.595 24.710 1.00 90.25 93 ASP A C 1
ATOM 699 O O . ASP A 1 93 ? -1.189 13.559 25.007 1.00 90.25 93 ASP A O 1
ATOM 703 N N . GLY A 1 94 ? -0.857 11.340 24.972 1.00 90.62 94 GLY A N 1
ATOM 704 C CA . GLY A 1 94 ? -2.134 10.973 25.574 1.00 90.62 94 GLY A CA 1
ATOM 705 C C . GLY A 1 94 ? -3.343 11.216 24.671 1.00 90.62 94 GLY A C 1
ATOM 706 O O . GLY A 1 94 ? -4.469 11.154 25.163 1.00 90.62 94 GLY A O 1
ATOM 707 N N . GLN A 1 95 ? -3.155 11.516 23.379 1.00 93.06 95 GLN A N 1
ATOM 708 C CA . GLN A 1 95 ? -4.282 11.738 22.476 1.00 93.06 95 GLN A CA 1
ATOM 709 C C . GLN A 1 95 ? -5.074 10.451 22.254 1.00 93.06 95 GLN A C 1
ATOM 711 O O . GLN A 1 95 ? -4.503 9.378 22.044 1.00 93.06 95 GLN A O 1
ATOM 716 N N . ALA A 1 96 ? -6.401 10.595 22.258 1.00 93.12 96 ALA A N 1
ATOM 717 C CA . ALA A 1 96 ? -7.315 9.505 21.965 1.00 93.12 96 ALA A CA 1
ATOM 718 C C . ALA A 1 96 ? -7.099 8.993 20.537 1.00 93.12 96 ALA A C 1
ATOM 720 O O . ALA A 1 96 ? -6.975 9.768 19.579 1.00 93.12 96 ALA A O 1
ATOM 721 N N . PHE A 1 97 ? -7.086 7.673 20.432 1.00 91.25 97 PHE A N 1
ATOM 722 C CA . PHE A 1 97 ? -6.696 6.924 19.256 1.00 91.25 97 PHE A CA 1
ATOM 723 C C . PHE A 1 97 ? -7.736 5.842 18.948 1.00 91.25 97 PHE A C 1
ATOM 725 O O . PHE A 1 97 ? -8.201 5.148 19.857 1.00 91.25 97 PHE A O 1
ATOM 732 N N . GLU A 1 98 ? -8.077 5.676 17.673 1.00 94.94 98 GLU A N 1
ATOM 733 C CA . GLU A 1 98 ? -8.993 4.643 17.186 1.00 94.94 98 GLU A CA 1
ATOM 734 C C . GLU A 1 98 ? -8.457 4.036 15.887 1.00 94.94 98 GLU A C 1
ATOM 736 O O . GLU A 1 98 ? -8.073 4.765 14.978 1.00 94.94 98 GLU A O 1
ATOM 741 N N . VAL A 1 99 ? -8.477 2.709 15.770 1.00 96.06 99 VAL A N 1
ATOM 742 C CA . VAL A 1 99 ? -8.292 2.003 14.499 1.00 96.06 99 VAL A CA 1
ATOM 743 C C . VAL A 1 99 ? -9.515 1.150 14.223 1.00 96.06 99 VAL A C 1
ATOM 745 O O . VAL A 1 99 ? -9.818 0.222 14.970 1.00 96.06 99 VAL A O 1
ATOM 748 N N . HIS A 1 100 ? -10.213 1.459 13.136 1.00 96.69 100 HIS A N 1
ATOM 749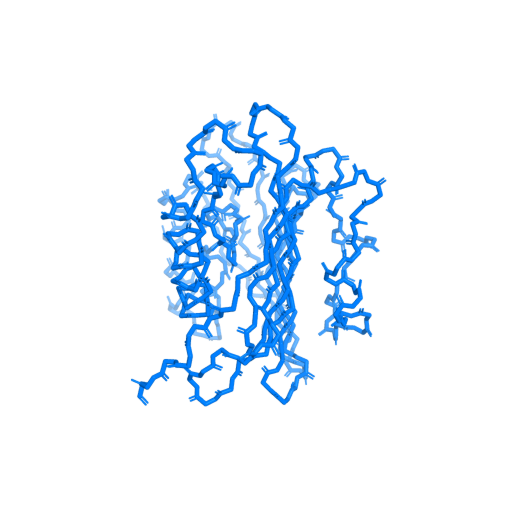 C CA . HIS A 1 100 ? -11.377 0.709 12.677 1.00 96.69 100 HIS A CA 1
ATOM 750 C C . HIS A 1 100 ? -10.969 -0.221 11.541 1.00 96.69 100 HIS A C 1
ATOM 752 O O . HIS A 1 100 ? -10.540 0.253 10.494 1.00 96.69 100 HIS A O 1
ATOM 758 N N . CYS A 1 101 ? -11.095 -1.527 11.751 1.00 96.25 101 CYS A N 1
ATOM 759 C CA . CYS A 1 101 ? -10.805 -2.575 10.781 1.00 96.25 101 CYS A CA 1
ATOM 760 C C . CYS A 1 101 ? -12.115 -3.221 10.320 1.00 96.25 101 CYS A C 1
ATOM 762 O O . CYS A 1 101 ? -12.859 -3.769 11.134 1.00 96.25 101 CYS A O 1
ATOM 764 N N . LEU A 1 102 ? -12.391 -3.156 9.018 1.00 96.12 102 LEU A N 1
ATOM 765 C CA . LEU A 1 102 ? -13.536 -3.802 8.386 1.00 96.12 102 LEU A CA 1
ATOM 766 C C . LEU A 1 102 ? -13.074 -4.708 7.254 1.00 96.12 102 LEU A C 1
ATOM 768 O O . LEU A 1 102 ? -12.325 -4.277 6.376 1.00 96.12 102 LEU A O 1
ATOM 772 N N . CYS A 1 103 ? -13.602 -5.924 7.216 1.00 95.06 103 CYS A N 1
ATOM 773 C CA . CYS A 1 103 ? -13.516 -6.791 6.053 1.00 95.06 103 CYS A CA 1
ATOM 774 C C . CYS A 1 103 ? -14.923 -7.050 5.497 1.00 95.06 103 CYS A C 1
ATOM 776 O O . CYS A 1 103 ? -15.828 -7.469 6.217 1.00 95.06 103 CYS A O 1
ATOM 778 N N . ALA A 1 104 ? -15.119 -6.770 4.209 1.00 93.69 104 ALA A N 1
ATOM 779 C CA . ALA A 1 104 ? -16.357 -7.033 3.492 1.00 93.69 104 ALA A CA 1
ATOM 780 C C . ALA A 1 104 ? -16.403 -8.521 3.104 1.00 93.69 104 ALA A C 1
ATOM 782 O O . ALA A 1 104 ? -15.666 -8.923 2.203 1.00 93.69 104 ALA A O 1
ATOM 783 N N . PRO A 1 105 ? -17.264 -9.352 3.718 1.00 89.19 105 PRO A N 1
ATOM 784 C CA . PRO A 1 105 ? -17.243 -10.800 3.495 1.00 89.19 105 PRO A CA 1
ATOM 785 C C . PRO A 1 105 ? -17.556 -11.200 2.049 1.00 89.19 105 PRO A C 1
ATOM 787 O O . PRO A 1 105 ? -17.004 -12.177 1.553 1.00 89.19 105 PRO A O 1
ATOM 790 N N . ASP A 1 106 ? -18.404 -10.432 1.362 1.00 90.81 106 ASP A N 1
ATOM 791 C CA . ASP A 1 106 ? -18.839 -10.749 -0.002 1.00 90.81 106 ASP A CA 1
ATOM 792 C C . ASP A 1 106 ? -17.744 -10.504 -1.044 1.00 90.81 106 ASP A C 1
ATOM 794 O O . ASP A 1 106 ? -17.706 -11.162 -2.084 1.00 90.81 106 ASP A O 1
ATOM 798 N N . THR A 1 107 ? -16.861 -9.539 -0.780 1.00 91.25 107 THR A N 1
ATOM 799 C CA . THR A 1 107 ? -15.823 -9.117 -1.726 1.00 91.25 107 THR A CA 1
ATOM 800 C C . THR A 1 107 ? -14.430 -9.517 -1.274 1.00 91.25 107 THR A C 1
ATOM 802 O O . THR A 1 107 ? -13.528 -9.528 -2.094 1.00 91.25 107 THR A O 1
ATOM 805 N N . GLY A 1 108 ? -14.228 -9.827 0.009 1.00 91.38 108 GLY A N 1
ATOM 806 C CA . GLY A 1 108 ? -12.908 -9.981 0.620 1.00 91.38 108 GLY A CA 1
ATOM 807 C C . GLY A 1 108 ? -12.131 -8.666 0.749 1.00 91.38 108 GLY A C 1
ATOM 808 O O . GLY A 1 108 ? -10.939 -8.695 1.051 1.00 91.38 108 GLY A O 1
ATOM 809 N N . GLY A 1 109 ? -12.770 -7.522 0.484 1.00 94.81 109 GLY A N 1
ATOM 810 C CA . GLY A 1 109 ? -12.151 -6.210 0.630 1.00 94.81 109 GLY A CA 1
ATOM 811 C C . GLY A 1 109 ? -11.864 -5.903 2.095 1.00 94.81 109 GLY A C 1
ATOM 812 O O . GLY A 1 109 ? -12.703 -6.150 2.951 1.00 94.81 109 GLY A O 1
ATOM 813 N N . LEU A 1 110 ? -10.701 -5.332 2.380 1.00 95.00 110 LEU A N 1
ATOM 814 C CA . LEU A 1 110 ? -10.256 -4.898 3.699 1.00 95.00 110 LEU A CA 1
ATOM 815 C C . LEU A 1 110 ? -10.113 -3.376 3.699 1.00 95.00 110 LEU A C 1
ATOM 817 O O . LEU A 1 110 ? -9.511 -2.810 2.785 1.00 95.00 110 LEU A O 1
ATOM 821 N N . ARG A 1 111 ? -10.629 -2.720 4.737 1.00 96.25 111 ARG A N 1
ATOM 822 C CA . ARG A 1 111 ? -10.364 -1.315 5.048 1.00 96.25 111 ARG A CA 1
ATOM 823 C C . ARG A 1 111 ? -9.941 -1.198 6.501 1.00 96.25 111 ARG A C 1
ATOM 825 O O . ARG A 1 111 ? -10.625 -1.696 7.390 1.00 96.25 111 ARG A O 1
ATOM 832 N N . ILE A 1 112 ? -8.857 -0.475 6.738 1.00 96.69 112 ILE A N 1
ATOM 833 C CA . ILE A 1 112 ? -8.412 -0.090 8.071 1.00 96.69 112 ILE A CA 1
ATOM 834 C C . ILE A 1 112 ? -8.263 1.427 8.106 1.00 96.69 112 ILE A C 1
ATOM 836 O O . ILE A 1 112 ? -7.580 1.993 7.258 1.00 96.69 112 ILE A O 1
ATOM 840 N N . LEU A 1 113 ? -8.910 2.087 9.063 1.00 96.62 113 LEU A N 1
ATOM 841 C CA . LEU A 1 113 ? -8.853 3.535 9.252 1.00 96.62 113 LEU A CA 1
ATOM 842 C C . LEU A 1 113 ? -8.243 3.844 10.612 1.00 96.62 113 LEU A C 1
ATOM 844 O O . LEU A 1 113 ? -8.811 3.447 11.625 1.00 96.62 113 LEU A O 1
ATOM 848 N N . GLU A 1 114 ? -7.144 4.588 10.643 1.00 95.25 114 GLU A N 1
ATOM 849 C CA . GLU A 1 114 ? -6.645 5.208 11.867 1.00 95.25 114 GLU A CA 1
ATOM 850 C C . GLU A 1 114 ? -7.272 6.591 12.032 1.00 95.25 114 GLU A C 1
ATOM 852 O O . GLU A 1 114 ? -7.257 7.405 11.106 1.00 95.25 114 GLU A O 1
ATOM 857 N N . LYS A 1 115 ? -7.777 6.877 13.232 1.00 94.62 115 LYS A N 1
ATOM 858 C CA . LYS A 1 115 ? -8.213 8.205 13.645 1.00 94.62 115 LYS A CA 1
ATOM 859 C C . LYS A 1 115 ? -7.483 8.652 14.900 1.00 94.62 115 LYS A C 1
ATOM 861 O O . LYS A 1 115 ? -7.377 7.917 15.882 1.00 94.62 115 LYS A O 1
ATOM 866 N N . VAL A 1 116 ? -7.084 9.916 14.900 1.00 90.94 116 VAL A N 1
ATOM 867 C CA . VAL A 1 116 ? -6.521 10.604 16.065 1.00 90.94 116 VAL A CA 1
ATOM 868 C C . VAL A 1 116 ? -7.339 11.858 16.304 1.00 90.94 116 VAL A C 1
ATOM 870 O O . VAL A 1 116 ? -7.582 12.635 15.379 1.00 90.94 116 VAL A O 1
ATOM 873 N N . GLY A 1 117 ? -7.837 12.035 17.529 1.00 85.81 117 GLY A N 1
ATOM 874 C CA . GLY A 1 117 ? -8.711 13.171 17.844 1.00 85.81 117 GLY A CA 1
ATOM 875 C C . GLY A 1 117 ? -9.976 13.237 16.970 1.00 85.81 117 GLY A C 1
ATOM 876 O O . GLY A 1 117 ? -10.495 14.320 16.717 1.00 85.81 117 GLY A O 1
ATOM 877 N N . GLY A 1 118 ? -10.452 12.088 16.476 1.00 86.69 118 GLY A N 1
ATOM 878 C CA . GLY A 1 118 ? -11.656 11.970 15.647 1.00 86.69 118 GLY A CA 1
ATOM 879 C C . GLY A 1 118 ? -11.464 12.211 14.145 1.00 86.69 118 GLY A C 1
ATOM 880 O O . GLY A 1 118 ? -12.419 12.026 13.397 1.00 86.69 118 GLY A O 1
ATOM 881 N N . SER A 1 119 ? -10.264 12.577 13.686 1.00 90.12 119 SER A N 1
ATOM 882 C CA . SER A 1 119 ? -9.962 12.757 12.256 1.00 90.12 119 SER A CA 1
ATOM 883 C C . SER A 1 119 ? -9.158 11.581 11.719 1.00 90.12 119 SER A C 1
ATOM 885 O O . SER A 1 119 ? -8.265 11.105 12.418 1.00 90.12 119 SER A O 1
ATOM 887 N N . VAL A 1 120 ? -9.445 11.133 10.491 1.00 93.19 120 VAL A N 1
ATOM 888 C CA . VAL A 1 120 ? -8.644 10.092 9.828 1.00 93.19 120 VAL A CA 1
ATOM 889 C C . VAL A 1 120 ? -7.237 10.629 9.576 1.00 93.19 120 VAL A C 1
ATOM 891 O O . VAL A 1 120 ? -7.071 11.649 8.909 1.00 93.19 120 VAL A O 1
ATOM 894 N N . THR A 1 121 ? -6.232 9.951 10.121 1.00 91.38 121 THR A N 1
ATOM 895 C CA . THR A 1 121 ? -4.813 10.306 9.962 1.00 91.38 121 THR A CA 1
ATOM 896 C C . THR A 1 121 ? -4.112 9.406 8.962 1.00 91.38 121 THR A C 1
ATOM 898 O O . THR A 1 121 ? -3.267 9.881 8.208 1.00 91.38 121 THR A O 1
ATOM 901 N N . GLU A 1 122 ? -4.495 8.132 8.923 1.00 93.31 122 GLU A N 1
ATOM 902 C CA . GLU A 1 122 ? -4.023 7.156 7.953 1.00 93.31 122 GLU A CA 1
ATOM 903 C C . GLU A 1 122 ? -5.110 6.142 7.621 1.00 93.31 122 GLU A C 1
ATOM 905 O O . GLU A 1 122 ? -6.077 5.948 8.361 1.00 93.31 122 GLU A O 1
ATOM 910 N N . PHE A 1 123 ? -4.934 5.469 6.491 1.00 95.44 123 PHE A N 1
ATOM 911 C CA . PHE A 1 123 ? -5.766 4.341 6.137 1.00 95.44 123 PHE A CA 1
ATOM 912 C C . PHE A 1 123 ? -5.004 3.333 5.295 1.00 95.44 123 PHE A C 1
ATOM 914 O O . PHE A 1 123 ? -3.999 3.649 4.653 1.00 95.44 123 PHE A O 1
ATOM 921 N N . LEU A 1 124 ? -5.573 2.137 5.253 1.00 95.50 124 LEU A N 1
ATOM 922 C CA . LEU A 1 124 ? -5.246 1.125 4.283 1.00 95.50 124 LEU A CA 1
ATOM 923 C C . LEU A 1 124 ? -6.507 0.524 3.687 1.00 95.50 124 LEU A C 1
ATOM 925 O O . LEU A 1 124 ? -7.439 0.171 4.406 1.00 95.50 124 LEU A O 1
ATOM 929 N N . GLU A 1 125 ? -6.496 0.334 2.377 1.00 95.38 125 GLU A N 1
ATOM 930 C CA . GLU A 1 125 ? -7.496 -0.436 1.660 1.00 95.38 125 GLU A CA 1
ATOM 931 C C . GLU A 1 125 ? -6.822 -1.498 0.800 1.00 95.38 125 GLU A C 1
ATOM 933 O O . GLU A 1 125 ? -5.867 -1.218 0.079 1.00 95.38 125 GLU A O 1
ATOM 938 N N . PHE A 1 126 ? -7.330 -2.722 0.878 1.00 94.38 126 PHE A N 1
ATOM 939 C CA . PHE A 1 126 ? -6.894 -3.848 0.063 1.00 94.38 126 PHE A CA 1
ATOM 940 C C . PHE A 1 126 ? -8.119 -4.532 -0.524 1.00 94.38 126 PHE A C 1
ATOM 942 O O . PHE A 1 126 ? -8.990 -4.979 0.217 1.00 94.38 126 PHE A O 1
ATOM 949 N N . ILE A 1 127 ? -8.187 -4.630 -1.847 1.00 95.31 127 ILE A N 1
ATOM 950 C CA . ILE A 1 127 ? -9.342 -5.174 -2.554 1.00 95.31 127 ILE A CA 1
ATOM 951 C C . ILE A 1 127 ? -8.883 -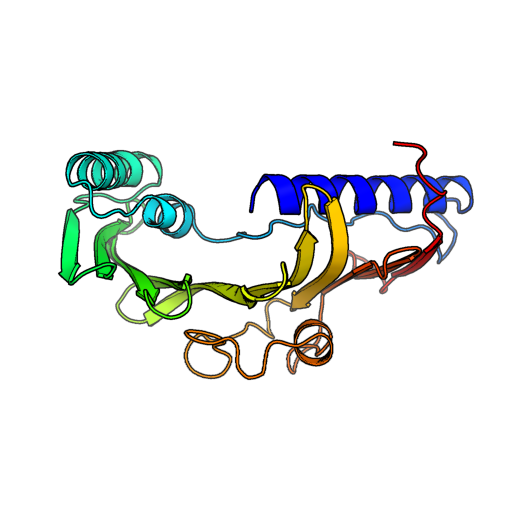6.301 -3.480 1.00 95.31 127 ILE A C 1
ATOM 953 O O . ILE A 1 127 ? -8.152 -6.037 -4.439 1.00 95.31 127 ILE A O 1
ATOM 957 N N . PRO A 1 128 ? -9.312 -7.553 -3.255 1.00 94.25 128 PRO A N 1
ATOM 958 C CA . PRO A 1 128 ? -9.174 -8.585 -4.266 1.00 94.25 128 PRO A CA 1
ATOM 959 C C . PRO A 1 128 ? -10.187 -8.314 -5.389 1.00 94.25 128 PRO A C 1
ATOM 961 O O . PRO A 1 128 ? -11.387 -8.188 -5.165 1.00 94.25 128 PRO A O 1
ATOM 964 N N . LEU A 1 129 ? -9.695 -8.220 -6.621 1.00 93.50 129 LEU A N 1
ATOM 965 C CA . LEU A 1 129 ? -10.484 -7.884 -7.813 1.00 93.50 129 LEU A CA 1
ATOM 966 C C . LEU A 1 129 ? -10.894 -9.129 -8.620 1.00 93.50 129 LEU A C 1
ATOM 968 O O . LEU A 1 129 ? -11.468 -9.016 -9.701 1.00 93.50 129 LEU A O 1
ATOM 972 N N . GLY A 1 130 ? -10.570 -10.322 -8.112 1.00 92.31 130 GLY A N 1
ATOM 973 C CA . GLY A 1 130 ? -10.751 -11.594 -8.812 1.00 92.31 130 GLY A CA 1
ATOM 974 C C . GLY A 1 130 ? -9.613 -11.920 -9.785 1.00 92.31 130 GLY A C 1
ATOM 975 O O . GLY A 1 130 ? -8.768 -11.085 -10.104 1.00 92.31 130 GLY A O 1
ATOM 976 N N . ASP A 1 131 ? -9.561 -13.173 -10.243 1.00 92.56 131 ASP A N 1
ATOM 977 C CA . ASP A 1 131 ? -8.567 -13.676 -11.207 1.00 92.56 131 ASP A CA 1
ATOM 978 C C . ASP A 1 131 ? -7.093 -13.442 -10.813 1.00 92.56 131 ASP A C 1
ATOM 980 O O . ASP A 1 131 ? -6.232 -13.270 -11.683 1.00 92.56 131 ASP A O 1
ATOM 984 N N . GLY A 1 132 ? -6.787 -13.433 -9.513 1.00 93.69 132 GLY A N 1
ATOM 985 C CA . GLY A 1 132 ? -5.443 -13.141 -9.000 1.00 93.69 132 GLY A CA 1
ATOM 986 C C . GLY A 1 132 ? -5.043 -11.668 -9.125 1.00 93.69 132 GLY A C 1
ATOM 987 O O . GLY A 1 132 ? -3.856 -11.363 -9.178 1.00 93.69 132 GLY A O 1
ATOM 988 N N . LYS A 1 133 ? -6.010 -10.750 -9.231 1.00 95.19 133 LYS A N 1
ATOM 989 C CA . LYS A 1 133 ? -5.762 -9.307 -9.277 1.00 95.19 133 LYS A CA 1
ATOM 990 C C . LYS A 1 133 ? -6.108 -8.658 -7.943 1.00 95.19 133 LYS A C 1
ATOM 992 O O . LYS A 1 133 ? -7.097 -9.029 -7.308 1.00 95.19 133 LYS A O 1
ATOM 997 N N . TYR A 1 134 ? -5.311 -7.678 -7.542 1.00 94.44 134 TYR A N 1
ATOM 998 C CA . TYR A 1 134 ? -5.422 -7.002 -6.254 1.00 94.44 134 TYR A CA 1
ATOM 999 C C . TYR A 1 134 ? -5.182 -5.505 -6.424 1.00 94.44 134 TYR A C 1
ATOM 1001 O O . TYR A 1 134 ? -4.264 -5.111 -7.143 1.00 94.44 134 TYR A O 1
ATOM 1009 N N . ALA A 1 135 ? -5.974 -4.687 -5.736 1.00 95.38 135 ALA A N 1
ATOM 1010 C CA . ALA A 1 135 ? -5.724 -3.261 -5.575 1.00 95.38 135 ALA A CA 1
ATOM 1011 C C . ALA A 1 135 ? -5.372 -2.951 -4.121 1.00 95.38 135 ALA A C 1
ATOM 1013 O O . ALA A 1 135 ? -5.989 -3.486 -3.199 1.00 95.38 135 ALA A O 1
ATOM 1014 N N . LEU A 1 136 ? -4.397 -2.072 -3.925 1.00 94.31 136 LEU A N 1
ATOM 1015 C CA . LEU A 1 136 ? -3.989 -1.574 -2.619 1.00 94.31 136 LEU A CA 1
ATOM 1016 C C . LEU A 1 136 ? -3.928 -0.053 -2.646 1.00 94.31 136 LEU A C 1
ATOM 1018 O O . LEU A 1 136 ? -3.400 0.517 -3.599 1.00 94.31 136 LEU A O 1
ATOM 1022 N N . GLN A 1 137 ? -4.433 0.590 -1.599 1.00 94.00 137 GLN A N 1
ATOM 1023 C CA . GLN A 1 137 ? -4.324 2.030 -1.413 1.00 94.00 137 GLN A CA 1
ATOM 1024 C C . GLN A 1 137 ? -3.980 2.373 0.038 1.00 94.00 137 GLN A C 1
ATOM 1026 O O . GLN A 1 137 ? -4.586 1.845 0.969 1.00 94.00 137 GLN A O 1
ATOM 1031 N N . THR A 1 138 ? -3.044 3.297 0.220 1.00 93.88 138 THR A N 1
ATOM 1032 C CA . THR A 1 138 ? -2.804 4.009 1.484 1.00 93.88 138 THR A CA 1
ATOM 1033 C C . THR A 1 138 ? -3.018 5.505 1.259 1.00 93.88 138 THR A C 1
ATOM 1035 O O . THR A 1 138 ? -3.412 5.928 0.170 1.00 93.88 138 THR A O 1
ATOM 1038 N N . SER A 1 139 ? -2.722 6.351 2.247 1.00 92.06 139 SER A N 1
ATOM 1039 C CA . SER A 1 139 ? -2.740 7.804 2.026 1.00 92.06 139 SER A CA 1
ATOM 1040 C C . SER A 1 139 ? -1.696 8.286 1.013 1.00 92.06 139 SER A C 1
ATOM 1042 O O . SER A 1 139 ? -1.801 9.412 0.539 1.00 92.06 139 SER A O 1
ATOM 1044 N N . LEU A 1 140 ? -0.683 7.478 0.687 1.00 91.38 140 LEU A N 1
ATOM 1045 C CA . LEU A 1 140 ? 0.398 7.862 -0.229 1.00 91.38 140 LEU A CA 1
ATOM 1046 C C . LEU A 1 140 ? 0.575 6.898 -1.396 1.00 91.38 140 LEU A C 1
ATOM 1048 O O . LEU A 1 140 ? 1.116 7.293 -2.422 1.00 91.38 140 LEU A O 1
ATOM 1052 N N . GLU A 1 141 ? 0.146 5.652 -1.267 1.00 92.19 141 GLU A N 1
ATOM 1053 C CA . GLU A 1 141 ? 0.504 4.603 -2.214 1.00 92.19 141 GLU A CA 1
ATOM 1054 C C . GLU A 1 141 ? -0.734 4.072 -2.918 1.00 92.19 141 GLU A C 1
ATOM 1056 O O . GLU A 1 141 ? -1.796 3.923 -2.311 1.00 92.19 141 GLU A O 1
ATOM 1061 N N . ARG A 1 142 ? -0.574 3.741 -4.196 1.00 93.69 142 ARG A N 1
ATOM 1062 C CA . ARG A 1 142 ? -1.487 2.871 -4.931 1.00 93.69 142 ARG A CA 1
ATOM 1063 C C . ARG A 1 142 ? -0.700 1.733 -5.539 1.00 93.69 142 ARG A C 1
ATOM 1065 O O . ARG A 1 142 ? 0.403 1.928 -6.046 1.00 93.69 142 ARG A O 1
ATOM 1072 N N . ALA A 1 143 ? -1.293 0.551 -5.533 1.00 94.62 143 ALA A N 1
ATOM 1073 C CA . ALA A 1 143 ? -0.783 -0.559 -6.307 1.00 94.62 143 ALA A CA 1
ATOM 1074 C C . ALA A 1 143 ? -1.912 -1.346 -6.960 1.00 94.62 143 ALA A C 1
ATOM 1076 O O . ALA A 1 143 ? -2.959 -1.576 -6.355 1.00 94.62 143 ALA A O 1
ATOM 1077 N N . TYR A 1 144 ? -1.661 -1.794 -8.183 1.00 95.31 144 TYR A N 1
ATOM 1078 C CA . TYR A 1 144 ? -2.447 -2.804 -8.873 1.00 95.31 144 TYR A CA 1
ATOM 1079 C C . TYR A 1 144 ? -1.528 -3.973 -9.184 1.00 95.31 144 TYR A C 1
ATOM 1081 O O . TYR A 1 144 ? -0.506 -3.792 -9.841 1.00 95.31 144 TYR A O 1
ATOM 1089 N N . VAL A 1 145 ? -1.867 -5.167 -8.714 1.00 95.25 145 VAL A N 1
ATOM 1090 C CA . VAL A 1 145 ? -0.993 -6.337 -8.822 1.00 95.25 145 VAL A CA 1
ATOM 1091 C C . VAL A 1 145 ? -1.755 -7.497 -9.432 1.00 95.25 145 VAL A C 1
ATOM 1093 O O . VAL A 1 145 ? -2.838 -7.838 -8.962 1.00 95.25 145 VAL A O 1
ATOM 1096 N N . THR A 1 146 ? -1.159 -8.147 -10.430 1.00 95.75 146 THR A N 1
ATOM 1097 C CA . THR A 1 146 ? -1.578 -9.473 -10.890 1.00 95.75 146 THR A CA 1
ATOM 1098 C C . THR A 1 146 ? -0.603 -10.505 -10.339 1.00 95.75 146 THR A C 1
ATOM 1100 O O . THR A 1 146 ? 0.545 -10.596 -10.778 1.00 95.75 146 THR A O 1
ATOM 1103 N N . TYR A 1 147 ? -1.072 -11.293 -9.377 1.00 93.69 147 TYR A N 1
ATOM 1104 C CA . TYR A 1 147 ? -0.323 -12.352 -8.716 1.00 93.69 147 TYR A CA 1
ATOM 1105 C C . TYR A 1 147 ? -1.124 -13.651 -8.761 1.00 93.69 147 TYR A C 1
ATOM 1107 O O . TYR A 1 147 ? -2.248 -13.720 -8.257 1.00 93.69 147 TYR A 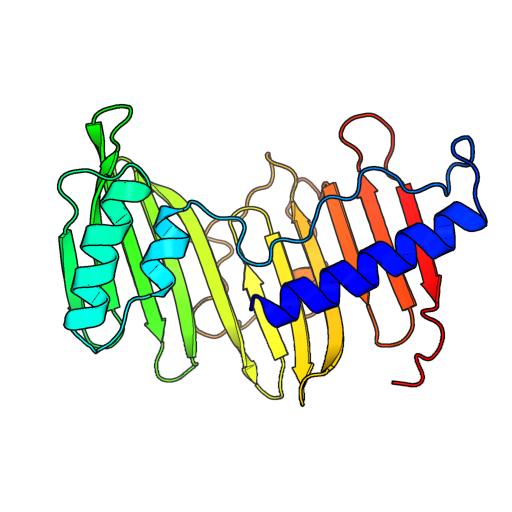O 1
ATOM 1115 N N . ARG A 1 148 ? -0.572 -14.686 -9.392 1.00 93.19 148 ARG A N 1
ATOM 1116 C CA . ARG A 1 148 ? -1.272 -15.958 -9.599 1.00 93.19 148 ARG A CA 1
ATOM 1117 C C . ARG A 1 148 ? -0.295 -17.115 -9.493 1.00 93.19 148 ARG A C 1
ATOM 1119 O O . ARG A 1 148 ? 0.804 -17.029 -10.026 1.00 93.19 148 ARG A O 1
ATOM 1126 N N . ASP A 1 149 ? -0.716 -18.179 -8.816 1.00 90.56 149 ASP A N 1
ATOM 1127 C CA . ASP A 1 149 ? 0.043 -19.430 -8.697 1.00 90.56 149 ASP A CA 1
ATOM 1128 C C . ASP A 1 149 ? 1.459 -19.246 -8.111 1.00 90.56 149 ASP A C 1
ATOM 1130 O O . ASP A 1 149 ? 2.392 -19.941 -8.493 1.00 90.56 149 ASP A O 1
ATOM 1134 N N . GLY A 1 150 ? 1.633 -18.299 -7.178 1.00 87.00 150 GLY A N 1
ATOM 1135 C CA . GLY A 1 150 ? 2.940 -18.005 -6.567 1.00 87.00 150 GLY A CA 1
ATOM 1136 C C . GLY A 1 150 ? 3.853 -17.103 -7.413 1.00 87.00 150 GLY A C 1
ATOM 1137 O O . GLY A 1 150 ? 5.019 -16.877 -7.067 1.00 87.00 150 GLY A O 1
ATOM 1138 N N . GLU A 1 151 ? 3.337 -16.574 -8.525 1.00 90.12 151 GLU A N 1
ATOM 1139 C CA . GLU A 1 151 ? 4.103 -15.789 -9.487 1.00 90.12 151 GLU A CA 1
ATOM 1140 C C . GLU A 1 151 ? 3.515 -14.394 -9.703 1.00 90.12 151 GLU A C 1
ATOM 1142 O O . GLU A 1 151 ? 2.311 -14.202 -9.908 1.00 90.12 151 GLU A O 1
ATOM 1147 N N . LEU A 1 152 ? 4.411 -13.408 -9.715 1.00 91.44 152 LEU A N 1
ATOM 1148 C CA . LEU A 1 152 ? 4.114 -12.036 -10.097 1.00 91.44 152 LEU A CA 1
ATOM 1149 C C . LEU A 1 152 ? 4.033 -11.952 -11.623 1.00 91.44 152 LEU A C 1
ATOM 1151 O O . LEU A 1 152 ? 5.013 -12.217 -12.313 1.00 91.44 152 LEU A O 1
ATOM 1155 N N . LYS A 1 153 ? 2.858 -11.603 -12.153 1.00 94.31 153 LYS A N 1
ATOM 1156 C CA . LYS A 1 153 ? 2.615 -11.515 -13.603 1.00 94.31 153 LYS A CA 1
ATOM 1157 C C . LYS A 1 153 ? 2.720 -10.091 -14.123 1.00 94.31 153 LYS A C 1
ATOM 1159 O O . LYS A 1 153 ? 3.220 -9.881 -15.218 1.00 94.31 153 LYS A O 1
ATOM 1164 N N . SER A 1 154 ? 2.228 -9.135 -13.347 1.00 94.81 154 SER A N 1
ATOM 1165 C CA . SER A 1 154 ? 2.355 -7.708 -13.623 1.00 94.81 154 SER A CA 1
ATOM 1166 C C . SER A 1 154 ? 2.086 -6.909 -12.358 1.00 94.81 154 SER A C 1
ATOM 1168 O O . SER A 1 154 ? 1.395 -7.385 -11.448 1.00 94.81 154 SER A O 1
ATOM 1170 N N . PHE A 1 155 ? 2.604 -5.689 -12.296 1.00 95.12 155 PHE A N 1
ATOM 1171 C CA . PHE A 1 155 ? 2.192 -4.729 -11.282 1.00 95.12 155 PHE A CA 1
ATOM 1172 C C . PHE A 1 155 ? 2.353 -3.294 -11.765 1.00 95.12 155 PHE A C 1
ATOM 1174 O O . PHE A 1 155 ? 3.150 -3.006 -12.653 1.00 95.12 155 PHE A O 1
ATOM 1181 N N . ILE A 1 156 ? 1.614 -2.400 -11.126 1.00 95.19 156 ILE A N 1
ATOM 1182 C CA . ILE A 1 156 ? 1.843 -0.961 -11.140 1.00 95.19 156 ILE A CA 1
ATOM 1183 C C . ILE A 1 156 ? 1.861 -0.519 -9.689 1.00 95.19 156 ILE A C 1
ATOM 1185 O O . ILE A 1 156 ? 0.971 -0.889 -8.925 1.00 95.19 156 ILE A O 1
ATOM 1189 N N . TYR A 1 157 ? 2.866 0.258 -9.320 1.00 94.25 157 TYR A N 1
ATOM 1190 C CA . TYR A 1 157 ? 2.998 0.903 -8.026 1.00 94.25 157 TYR A CA 1
ATOM 1191 C C . TYR A 1 157 ? 3.252 2.391 -8.239 1.00 94.25 157 TYR A C 1
ATOM 1193 O O . TYR A 1 157 ? 4.105 2.776 -9.043 1.00 94.25 157 TYR A O 1
ATOM 1201 N N . THR A 1 158 ? 2.527 3.223 -7.499 1.00 92.69 158 THR A N 1
ATOM 1202 C CA . THR A 1 158 ? 2.764 4.662 -7.435 1.00 92.69 158 THR A CA 1
ATOM 1203 C C . THR A 1 158 ? 2.801 5.147 -6.000 1.00 92.69 158 THR A C 1
ATOM 1205 O O . THR A 1 158 ? 1.987 4.744 -5.168 1.00 92.69 158 THR A O 1
ATOM 1208 N N . ARG A 1 159 ? 3.720 6.077 -5.735 1.00 91.56 159 ARG A N 1
ATOM 1209 C CA . ARG A 1 159 ? 3.796 6.828 -4.482 1.00 91.56 159 ARG A CA 1
ATOM 1210 C C . ARG A 1 159 ? 3.575 8.309 -4.759 1.00 91.56 159 ARG A C 1
ATOM 1212 O O . ARG A 1 159 ? 4.392 8.959 -5.412 1.00 91.56 159 ARG A O 1
ATOM 1219 N N . ALA A 1 160 ? 2.456 8.835 -4.278 1.00 89.88 160 ALA A N 1
ATOM 1220 C CA . ALA A 1 160 ? 2.125 10.249 -4.323 1.00 89.88 160 ALA A CA 1
ATOM 1221 C C . ALA A 1 160 ? 3.149 11.079 -3.538 1.00 89.88 160 ALA A C 1
ATOM 1223 O O . ALA A 1 160 ? 3.735 10.612 -2.560 1.00 89.88 160 ALA A O 1
ATOM 1224 N N . ILE A 1 161 ? 3.317 12.335 -3.948 1.00 87.81 161 ILE A N 1
ATOM 1225 C CA . ILE A 1 161 ? 4.047 13.309 -3.133 1.00 87.81 161 ILE A CA 1
ATOM 1226 C C . ILE A 1 161 ? 3.250 13.637 -1.862 1.00 87.81 161 ILE A C 1
ATOM 1228 O O . ILE A 1 161 ? 2.018 13.580 -1.863 1.00 87.81 161 ILE A O 1
ATOM 1232 N N . ASP A 1 162 ? 3.926 14.060 -0.793 1.00 86.19 162 ASP A N 1
ATOM 1233 C CA . ASP A 1 162 ? 3.284 14.301 0.512 1.00 86.19 162 ASP A CA 1
ATOM 1234 C C . ASP A 1 162 ? 2.135 15.324 0.482 1.00 86.19 162 ASP A C 1
ATOM 1236 O O . ASP A 1 162 ? 1.176 15.205 1.245 1.00 86.19 162 ASP A O 1
ATOM 1240 N N . SER A 1 163 ? 2.199 16.325 -0.401 1.00 87.44 163 SER A N 1
ATOM 1241 C CA . SER A 1 163 ? 1.141 17.335 -0.561 1.00 87.44 163 SER A CA 1
ATOM 1242 C C . SER A 1 163 ? -0.066 16.849 -1.369 1.00 87.44 163 SER A C 1
ATOM 1244 O O . SER A 1 163 ? -1.041 17.587 -1.508 1.00 87.44 163 SER A O 1
ATOM 1246 N N . ALA A 1 164 ? -0.013 15.631 -1.905 1.00 88.56 164 ALA A N 1
ATOM 1247 C CA . ALA A 1 164 ? -1.009 15.060 -2.803 1.00 88.56 164 ALA A CA 1
ATOM 1248 C C . ALA A 1 164 ? -1.535 13.711 -2.286 1.00 88.56 164 ALA A C 1
ATOM 1250 O O . ALA A 1 164 ? -1.784 12.791 -3.067 1.00 88.56 164 ALA A O 1
ATOM 1251 N N . ARG A 1 165 ? -1.671 13.601 -0.959 1.00 89.94 165 ARG A N 1
ATOM 1252 C CA . ARG A 1 165 ? -2.203 12.424 -0.266 1.00 89.94 165 ARG A CA 1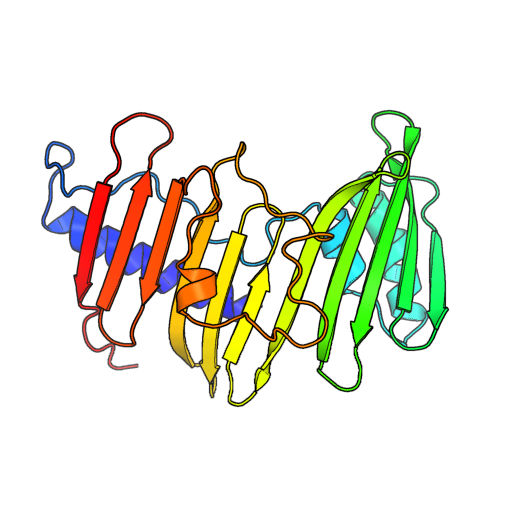
ATOM 1253 C C . ARG A 1 165 ? -3.623 12.087 -0.714 1.00 89.94 165 ARG A C 1
ATOM 1255 O O . ARG A 1 165 ? -4.445 12.978 -0.921 1.00 89.94 165 ARG A O 1
ATOM 1262 N N . TYR A 1 166 ? -3.904 10.794 -0.796 1.00 90.88 166 TYR A N 1
ATOM 1263 C CA . TYR A 1 166 ? -5.248 10.262 -0.991 1.00 90.88 166 TYR A CA 1
ATOM 1264 C C . TYR A 1 166 ? -6.062 10.369 0.300 1.00 90.88 166 TYR A C 1
ATOM 1266 O O . TYR A 1 166 ? -5.508 10.331 1.402 1.00 90.88 166 TYR A O 1
ATOM 1274 N N . SER A 1 167 ? -7.3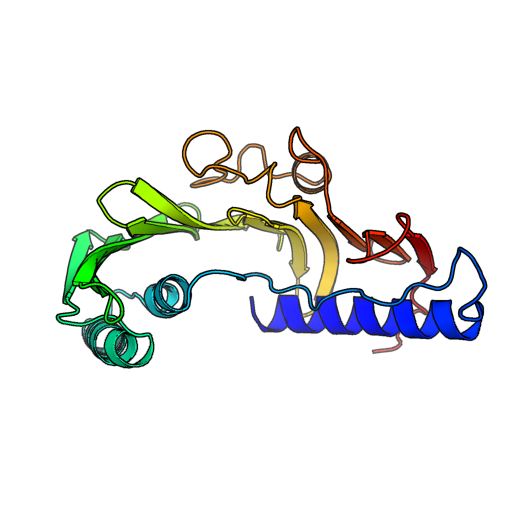82 10.445 0.162 1.00 91.81 167 SER A N 1
ATOM 1275 C CA . SER A 1 167 ? -8.330 10.411 1.274 1.00 91.81 167 SER A CA 1
ATOM 1276 C C . SER A 1 167 ? -9.222 9.174 1.196 1.00 91.81 167 SER A C 1
ATOM 1278 O O . SER A 1 167 ? -9.765 8.844 0.143 1.00 91.81 167 SER A O 1
ATOM 1280 N N . SER A 1 168 ? -9.450 8.518 2.333 1.00 92.56 168 SER A N 1
ATOM 1281 C CA . SER A 1 168 ? -10.417 7.418 2.437 1.00 92.56 168 SER A CA 1
ATOM 1282 C C . SER A 1 168 ? -11.875 7.872 2.296 1.00 92.56 168 SER A C 1
ATOM 1284 O O . SER A 1 168 ? -12.773 7.036 2.209 1.00 92.56 168 SER A O 1
ATOM 1286 N N . GLU A 1 169 ? -12.140 9.178 2.263 1.00 92.31 169 GLU A N 1
ATOM 1287 C CA . GLU A 1 169 ? -13.484 9.718 2.050 1.00 92.31 169 GLU A CA 1
ATOM 1288 C C . GLU A 1 169 ? -13.780 9.962 0.567 1.00 92.31 169 GLU A C 1
ATOM 1290 O O . GLU A 1 169 ? -14.899 9.720 0.118 1.00 92.31 169 GLU A O 1
ATOM 1295 N N . THR A 1 170 ? -12.789 10.426 -0.202 1.00 90.88 170 THR A N 1
ATOM 1296 C CA . THR A 1 170 ? -12.978 10.840 -1.606 1.00 90.88 170 THR A CA 1
ATOM 1297 C C . THR A 1 170 ? -12.334 9.910 -2.622 1.00 90.88 170 THR A C 1
ATOM 1299 O O . THR A 1 170 ? -12.849 9.785 -3.729 1.00 90.88 170 THR A O 1
ATOM 1302 N N . ASP A 1 171 ? -11.235 9.250 -2.262 1.00 91.88 171 ASP A N 1
ATOM 1303 C CA . ASP A 1 171 ? -10.427 8.425 -3.169 1.00 91.88 171 ASP A CA 1
ATOM 1304 C C . ASP A 1 171 ? -10.568 6.930 -2.888 1.00 91.88 171 ASP A C 1
ATOM 1306 O O . ASP A 1 171 ? -9.820 6.121 -3.436 1.00 91.88 171 ASP A O 1
ATOM 1310 N N . SER A 1 172 ? -11.471 6.558 -1.985 1.00 93.50 172 SER A N 1
ATOM 1311 C CA . SER A 1 172 ? -11.583 5.189 -1.508 1.00 93.50 172 SER A CA 1
ATOM 1312 C C . SER A 1 172 ? -11.942 4.191 -2.605 1.00 93.50 172 SER A C 1
ATOM 1314 O O . SER A 1 172 ? -12.792 4.434 -3.464 1.00 93.50 172 SER A O 1
ATOM 1316 N N . ILE A 1 173 ? -11.321 3.021 -2.505 1.00 94.75 173 ILE A N 1
ATOM 1317 C CA . ILE A 1 173 ? -11.560 1.857 -3.348 1.00 94.75 173 ILE A CA 1
ATOM 1318 C C . ILE A 1 173 ? -12.393 0.780 -2.642 1.00 94.75 173 ILE A C 1
ATOM 1320 O O . ILE A 1 173 ? -12.951 -0.099 -3.294 1.00 94.75 173 ILE A O 1
ATOM 1324 N N . TYR A 1 174 ? -12.533 0.826 -1.320 1.00 95.50 174 TYR A N 1
ATOM 1325 C CA . TYR A 1 174 ? -13.357 -0.133 -0.579 1.00 95.50 174 TYR A CA 1
ATOM 1326 C C . TYR A 1 174 ? -14.868 0.111 -0.784 1.00 95.50 174 TYR A C 1
ATOM 1328 O O . TYR A 1 174 ? -15.296 1.267 -0.818 1.00 95.50 174 TYR A O 1
ATOM 1336 N N . PRO A 1 175 ? -15.719 -0.942 -0.864 1.00 94.19 175 PRO A N 1
ATOM 1337 C CA . PRO A 1 175 ? -15.418 -2.368 -0.637 1.00 94.19 175 PRO A CA 1
ATOM 1338 C C . PRO A 1 175 ? -15.119 -3.210 -1.883 1.00 94.19 175 PRO A C 1
ATOM 1340 O O . PRO A 1 175 ? -14.739 -4.371 -1.747 1.00 94.19 175 PRO A O 1
ATOM 1343 N N . VAL A 1 176 ? -15.339 -2.675 -3.085 1.00 89.81 176 VAL A N 1
ATOM 1344 C CA . VAL A 1 176 ? -15.385 -3.462 -4.339 1.00 89.81 176 VAL A CA 1
ATOM 1345 C C . VAL A 1 176 ? -14.299 -3.101 -5.350 1.00 89.81 176 VAL A C 1
ATOM 1347 O O . VAL A 1 176 ? -14.157 -3.791 -6.352 1.00 89.81 176 VAL A O 1
ATOM 1350 N N . GLY A 1 177 ? -13.545 -2.022 -5.136 1.00 82.88 177 GLY A N 1
ATOM 1351 C CA . GLY A 1 177 ? -12.475 -1.596 -6.042 1.00 82.88 177 GLY A CA 1
ATOM 1352 C C . GLY A 1 177 ? -12.987 -1.130 -7.401 1.00 82.88 177 GLY A C 1
ATOM 1353 O O . GLY A 1 177 ? -12.318 -1.331 -8.407 1.00 82.88 177 GLY A O 1
ATOM 1354 N N . GLY A 1 178 ? -14.193 -0.552 -7.461 1.00 75.19 178 GLY A N 1
ATOM 1355 C CA . GLY A 1 178 ? -14.928 -0.359 -8.719 1.00 75.19 178 GLY A CA 1
ATOM 1356 C C . GLY A 1 178 ? -14.160 0.395 -9.813 1.00 75.19 178 GLY A C 1
ATOM 1357 O O . GLY A 1 178 ? -14.294 0.057 -10.984 1.00 75.19 178 GLY A O 1
ATOM 1358 N N . GLN A 1 179 ? -13.339 1.385 -9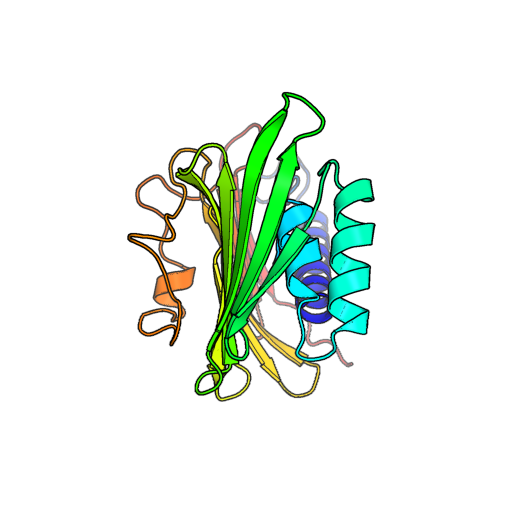.448 1.00 73.69 179 GLN A N 1
ATOM 1359 C CA . GLN A 1 179 ? -12.488 2.135 -10.386 1.00 73.69 179 GLN A CA 1
ATOM 1360 C C . GLN A 1 179 ? -11.016 1.692 -10.362 1.00 73.69 179 GLN A C 1
ATOM 1362 O O . GLN A 1 179 ? -10.189 2.284 -11.047 1.00 73.69 179 GLN A O 1
ATOM 1367 N N . SER A 1 180 ? -10.670 0.658 -9.598 1.00 82.12 180 SER A N 1
ATOM 1368 C CA . SER A 1 180 ? -9.291 0.260 -9.299 1.00 82.12 180 SER A CA 1
ATOM 1369 C C . SER A 1 180 ? -8.669 -0.596 -10.405 1.00 82.12 180 SER A C 1
ATOM 1371 O O . SER A 1 180 ? -8.387 -1.775 -10.211 1.00 82.12 180 SER A O 1
ATOM 1373 N N . GLY A 1 181 ? -8.484 -0.008 -11.587 1.00 85.06 181 GLY A N 1
ATOM 1374 C CA . GLY A 1 181 ? -7.771 -0.605 -12.722 1.00 85.06 181 GLY A CA 1
ATOM 1375 C C . GLY A 1 181 ? -6.316 -0.141 -12.851 1.00 85.06 181 GLY A C 1
ATOM 1376 O O . GLY A 1 181 ? -5.814 0.604 -12.012 1.00 85.06 181 GLY A O 1
ATOM 1377 N N . LEU A 1 182 ? -5.660 -0.544 -13.944 1.00 83.62 182 LEU A N 1
ATOM 1378 C CA . LEU A 1 182 ? -4.306 -0.085 -14.288 1.00 83.62 182 LEU A CA 1
ATOM 1379 C C . LEU A 1 182 ? -4.252 1.447 -14.344 1.00 83.62 182 LEU A C 1
ATOM 1381 O O . LEU A 1 182 ? -3.496 2.046 -13.590 1.00 83.62 182 LEU A O 1
ATOM 1385 N N . ASP A 1 183 ? -5.148 2.076 -15.109 1.00 87.19 183 ASP A N 1
ATOM 1386 C CA . ASP A 1 183 ? -5.229 3.538 -15.239 1.00 87.19 183 ASP A CA 1
ATOM 1387 C C . ASP A 1 183 ? -5.389 4.255 -13.888 1.00 87.19 183 ASP A C 1
ATOM 1389 O O . ASP A 1 183 ? -4.873 5.352 -13.696 1.00 87.19 183 ASP A O 1
ATOM 1393 N N . TRP A 1 184 ? -6.077 3.638 -12.922 1.00 91.06 184 TRP A N 1
ATOM 1394 C CA . TRP A 1 184 ? -6.229 4.191 -11.573 1.00 91.06 184 TRP A CA 1
ATOM 1395 C C . TRP A 1 184 ? -4.934 4.128 -10.760 1.00 91.06 184 TRP A C 1
ATOM 1397 O O . TRP A 1 184 ? -4.637 5.069 -10.017 1.00 91.06 184 TRP A O 1
ATOM 1407 N N . ALA A 1 185 ? -4.168 3.044 -10.898 1.00 89.62 185 ALA A N 1
ATOM 1408 C CA . ALA A 1 185 ? -2.866 2.912 -10.256 1.00 89.62 185 ALA A CA 1
ATOM 1409 C C . ALA A 1 185 ? -1.814 3.808 -10.929 1.00 89.62 185 ALA A C 1
ATOM 1411 O O . ALA A 1 185 ? -0.924 4.312 -10.247 1.00 89.62 185 ALA A O 1
ATOM 1412 N N . GLU A 1 186 ? -1.931 4.039 -12.241 1.00 86.62 186 GLU A N 1
ATOM 1413 C CA . GLU A 1 186 ? -1.067 4.954 -12.995 1.00 86.62 186 GLU A CA 1
ATOM 1414 C C . GLU A 1 186 ? -1.388 6.425 -12.760 1.00 86.62 186 GLU A C 1
ATOM 1416 O O . GLU A 1 186 ? -0.483 7.263 -12.837 1.00 86.62 186 GLU A O 1
ATOM 1421 N N . ALA A 1 187 ? -2.657 6.749 -12.501 1.00 80.25 187 ALA A N 1
ATOM 1422 C CA . ALA A 1 187 ? -3.093 8.116 -12.285 1.00 80.25 187 ALA A CA 1
ATOM 1423 C C . ALA A 1 187 ? -2.279 8.746 -11.153 1.00 80.25 187 ALA A C 1
ATOM 1425 O O . ALA A 1 187 ? -2.322 8.305 -10.005 1.00 80.25 187 ALA A O 1
ATOM 1426 N N . SER A 1 188 ? -1.547 9.813 -11.475 1.00 64.06 188 SER A N 1
ATOM 1427 C CA . SER A 1 188 ? -0.960 10.651 -10.440 1.00 64.06 188 SER A CA 1
ATOM 1428 C C . SER A 1 188 ? -2.087 11.274 -9.623 1.00 64.06 188 SER A C 1
ATOM 1430 O O . SER A 1 188 ? -3.062 11.770 -10.199 1.00 64.06 188 SER A O 1
ATOM 1432 N N . SER A 1 189 ? -1.937 11.335 -8.300 1.00 60.97 189 SER A N 1
ATOM 1433 C CA . SER A 1 189 ? -2.753 12.250 -7.506 1.00 60.97 189 SER A CA 1
ATOM 1434 C C . SER A 1 189 ? -2.600 13.679 -8.048 1.00 60.97 189 SER A C 1
ATOM 1436 O O . SER A 1 189 ? -1.631 13.993 -8.745 1.00 60.97 189 SER A O 1
ATOM 1438 N N . ALA A 1 190 ? -3.561 14.562 -7.768 1.00 57.22 190 ALA A N 1
ATOM 1439 C CA . ALA A 1 190 ? -3.640 15.891 -8.389 1.00 57.22 190 ALA A CA 1
ATOM 1440 C C . ALA A 1 190 ? -2.370 16.767 -8.232 1.00 57.22 190 ALA A C 1
ATOM 1442 O O . ALA A 1 190 ? -2.235 17.763 -8.939 1.00 57.22 190 ALA A O 1
ATOM 1443 N N . GLY A 1 191 ? -1.443 16.407 -7.333 1.00 60.66 191 GLY A N 1
ATOM 1444 C CA . GLY A 1 191 ? -0.156 17.081 -7.139 1.00 60.66 191 GLY A CA 1
ATOM 1445 C C . GLY A 1 191 ? 1.080 16.338 -7.665 1.00 60.66 191 GLY A C 1
ATOM 1446 O O . GLY A 1 191 ? 2.166 16.904 -7.600 1.00 60.66 191 GLY A O 1
ATOM 1447 N N . GLY A 1 192 ? 0.951 15.126 -8.212 1.00 81.06 192 GLY A N 1
ATOM 1448 C CA . GLY A 1 192 ? 2.066 14.346 -8.764 1.00 81.06 192 GLY A CA 1
ATOM 1449 C C . GLY A 1 192 ? 2.511 13.165 -7.893 1.00 81.06 192 GLY A C 1
ATOM 1450 O O . GLY A 1 192 ? 1.897 12.835 -6.880 1.00 81.06 192 GLY A O 1
ATOM 1451 N N . ARG A 1 193 ? 3.601 12.512 -8.306 1.00 87.56 193 ARG A N 1
ATOM 1452 C CA . ARG A 1 193 ? 4.184 11.327 -7.655 1.00 87.56 193 ARG A CA 1
ATOM 1453 C C . ARG A 1 193 ? 5.695 11.472 -7.514 1.00 87.56 193 ARG A C 1
ATOM 1455 O O . ARG A 1 193 ? 6.317 12.094 -8.374 1.00 87.56 193 ARG A O 1
ATOM 1462 N N . ASP A 1 194 ? 6.258 10.897 -6.458 1.00 88.50 194 ASP A N 1
ATOM 1463 C CA . ASP A 1 194 ? 7.713 10.788 -6.292 1.00 88.50 194 ASP A CA 1
ATOM 1464 C C . ASP A 1 194 ? 8.238 9.425 -6.778 1.00 88.50 194 ASP A C 1
ATOM 1466 O O . ASP A 1 194 ? 9.426 9.297 -7.057 1.00 88.50 194 ASP A O 1
ATOM 1470 N N . GLU A 1 195 ? 7.371 8.420 -6.949 1.00 90.31 195 GLU A N 1
ATOM 1471 C CA . GLU A 1 195 ? 7.781 7.110 -7.466 1.00 90.31 195 GLU A CA 1
ATOM 1472 C C . GLU A 1 195 ? 6.695 6.465 -8.336 1.00 90.31 195 GLU A C 1
ATOM 1474 O O . GLU A 1 195 ? 5.502 6.507 -8.018 1.00 90.31 195 GLU A O 1
ATOM 1479 N N . TYR A 1 196 ? 7.127 5.861 -9.439 1.00 92.50 196 TYR A N 1
ATOM 1480 C CA . TYR A 1 196 ? 6.355 4.972 -10.301 1.00 92.50 196 TYR A CA 1
ATOM 1481 C C . TYR A 1 196 ? 7.219 3.765 -10.642 1.00 92.50 196 TYR A C 1
ATOM 1483 O O . TYR A 1 196 ? 8.340 3.923 -11.127 1.00 92.50 196 TYR A O 1
ATOM 1491 N N . VAL A 1 197 ? 6.682 2.568 -10.430 1.00 93.06 197 VAL A N 1
ATOM 1492 C CA . VAL A 1 197 ? 7.306 1.316 -10.861 1.00 93.06 197 VAL A CA 1
ATOM 1493 C C . VAL A 1 197 ? 6.230 0.442 -11.480 1.00 93.06 197 VAL A C 1
ATOM 1495 O O . VAL A 1 197 ? 5.203 0.184 -10.853 1.00 93.06 197 VAL A O 1
ATOM 1498 N N . ALA A 1 198 ? 6.459 -0.025 -12.700 1.00 94.62 198 ALA A N 1
ATOM 1499 C CA . ALA A 1 198 ? 5.544 -0.914 -13.395 1.00 94.62 198 ALA A CA 1
ATOM 1500 C C . ALA A 1 198 ? 6.285 -2.097 -14.005 1.00 94.62 198 ALA A C 1
ATOM 1502 O O . ALA A 1 198 ? 7.384 -1.946 -14.530 1.00 94.62 198 ALA A O 1
ATOM 1503 N N . PHE A 1 199 ? 5.651 -3.261 -13.961 1.00 94.25 199 PHE A N 1
ATOM 1504 C CA . PHE A 1 199 ? 6.089 -4.474 -14.632 1.00 94.25 199 PHE A CA 1
ATOM 1505 C C . PHE A 1 199 ? 4.941 -5.037 -15.457 1.00 94.25 199 PHE A C 1
ATOM 1507 O O . PHE A 1 199 ? 3.860 -5.292 -14.924 1.00 94.25 199 PHE A O 1
ATOM 1514 N N . ASP A 1 200 ? 5.179 -5.268 -16.744 1.00 92.81 200 ASP A N 1
ATOM 1515 C CA . ASP A 1 200 ? 4.169 -5.759 -17.691 1.00 92.81 200 ASP A CA 1
ATOM 1516 C C . ASP A 1 200 ? 4.247 -7.275 -17.962 1.00 92.81 200 ASP A C 1
ATOM 1518 O O . ASP A 1 200 ? 3.509 -7.795 -18.801 1.00 92.81 200 ASP A O 1
ATOM 1522 N N . GLY A 1 201 ? 5.127 -7.988 -17.254 1.00 91.38 201 GLY A N 1
ATOM 1523 C CA . GLY A 1 201 ? 5.443 -9.397 -17.505 1.00 91.38 201 GLY A CA 1
ATOM 1524 C C . GLY A 1 201 ? 6.789 -9.607 -18.198 1.00 91.38 201 GLY A C 1
ATOM 1525 O O . GLY A 1 201 ? 7.306 -10.724 -18.197 1.00 91.38 201 GLY A O 1
ATOM 1526 N N . LYS A 1 202 ? 7.383 -8.548 -18.755 1.00 91.69 202 LYS A N 1
ATOM 1527 C CA . LYS A 1 202 ? 8.667 -8.599 -19.462 1.00 91.69 202 LYS A CA 1
ATOM 1528 C C . LYS A 1 202 ? 9.602 -7.457 -19.084 1.00 91.69 202 LYS A C 1
ATOM 1530 O O . LYS A 1 202 ? 10.808 -7.663 -18.976 1.00 91.69 202 LYS A O 1
ATOM 1535 N N . THR A 1 203 ? 9.063 -6.267 -18.890 1.00 93.56 203 THR A N 1
ATOM 1536 C CA . THR A 1 203 ? 9.833 -5.041 -18.734 1.00 93.56 203 THR A CA 1
ATOM 1537 C C . THR A 1 203 ? 9.463 -4.360 -17.433 1.00 93.56 203 THR A C 1
ATOM 1539 O O . THR A 1 203 ? 8.284 -4.247 -17.105 1.00 93.56 203 THR A O 1
ATOM 1542 N N . VAL A 1 204 ? 10.473 -3.888 -16.705 1.00 93.62 204 VAL A N 1
ATOM 1543 C CA . VAL A 1 204 ? 10.308 -3.004 -15.552 1.00 93.62 204 VAL A CA 1
ATOM 1544 C C . VAL A 1 204 ? 10.543 -1.569 -16.005 1.00 93.62 204 VAL A C 1
ATOM 1546 O O . VAL A 1 204 ? 11.646 -1.222 -16.428 1.00 93.62 204 VAL A O 1
ATOM 1549 N N . LYS A 1 205 ? 9.516 -0.728 -15.897 1.00 93.50 205 LYS A N 1
ATOM 1550 C CA . LYS A 1 205 ? 9.607 0.720 -16.089 1.00 93.50 205 LYS A CA 1
ATOM 1551 C C . LYS A 1 205 ? 9.628 1.414 -14.733 1.00 93.50 205 LYS A C 1
ATOM 1553 O O . LYS A 1 205 ? 8.800 1.117 -13.874 1.00 93.50 205 LYS A O 1
ATOM 1558 N N . MET A 1 206 ? 10.543 2.360 -14.559 1.00 92.56 206 MET A N 1
ATOM 1559 C CA . MET A 1 206 ? 10.696 3.142 -13.334 1.00 92.56 206 MET A CA 1
ATOM 1560 C C . MET A 1 206 ? 10.746 4.633 -13.650 1.00 92.56 206 MET A C 1
ATOM 1562 O O . MET A 1 206 ? 11.440 5.043 -14.577 1.00 92.56 206 MET A O 1
ATOM 1566 N N . GLU A 1 207 ? 10.045 5.438 -12.855 1.00 91.12 207 GLU A N 1
ATOM 1567 C CA . GLU A 1 207 ? 10.208 6.892 -12.790 1.00 91.12 207 GLU A CA 1
ATOM 1568 C C . GLU A 1 207 ? 10.366 7.269 -11.314 1.00 91.12 207 GLU A C 1
ATOM 1570 O O . GLU A 1 207 ? 9.446 7.074 -10.517 1.00 91.12 207 GLU A O 1
ATOM 1575 N N . ILE A 1 208 ? 11.543 7.760 -10.933 1.00 88.25 208 ILE A N 1
ATOM 1576 C CA . ILE A 1 208 ? 11.908 8.002 -9.534 1.00 88.25 208 ILE A CA 1
ATOM 1577 C C . ILE A 1 208 ? 12.331 9.448 -9.382 1.00 88.25 208 ILE A C 1
ATOM 1579 O O . ILE A 1 208 ? 13.211 9.932 -10.093 1.00 88.25 208 ILE A O 1
ATOM 1583 N N . LYS A 1 209 ? 11.721 10.137 -8.424 1.00 86.19 209 LYS A N 1
ATOM 1584 C CA . LYS A 1 209 ? 12.139 11.462 -8.001 1.00 86.19 209 LYS A CA 1
ATOM 1585 C C . LYS A 1 209 ? 12.946 11.330 -6.709 1.00 86.19 209 LYS A C 1
ATOM 1587 O O . LYS A 1 209 ? 12.362 11.149 -5.639 1.00 86.19 209 LYS A O 1
ATOM 1592 N N . PRO A 1 210 ? 14.284 11.393 -6.785 1.00 73.56 210 PRO A N 1
ATOM 1593 C CA . PRO A 1 210 ? 15.120 11.304 -5.602 1.00 73.56 210 PRO A CA 1
ATOM 1594 C C . PRO A 1 210 ? 14.851 12.484 -4.664 1.00 73.56 210 PRO A C 1
ATOM 1596 O O . PRO A 1 210 ? 14.404 13.557 -5.074 1.00 73.56 210 PRO A O 1
ATOM 1599 N N . PHE A 1 211 ? 15.187 12.299 -3.388 1.00 67.31 211 PHE A N 1
ATOM 1600 C CA . PHE A 1 211 ? 15.022 13.334 -2.363 1.00 67.31 211 PHE A CA 1
ATOM 1601 C C . PHE A 1 211 ? 15.783 14.633 -2.700 1.00 67.31 211 PHE A C 1
ATOM 1603 O O . PHE A 1 211 ? 15.371 15.725 -2.312 1.00 67.31 211 PHE A O 1
ATOM 1610 N N . PHE A 1 212 ? 16.871 14.518 -3.468 1.00 65.88 212 PHE A N 1
ATOM 1611 C CA . PHE A 1 212 ? 17.578 15.632 -4.087 1.00 65.88 212 PHE A CA 1
ATOM 1612 C C . PHE A 1 212 ? 17.821 15.323 -5.564 1.00 65.88 212 PHE A C 1
ATOM 1614 O O . PHE A 1 212 ? 18.380 14.276 -5.876 1.00 65.88 212 PHE A O 1
ATOM 1621 N N . GLY A 1 213 ? 17.465 16.252 -6.453 1.00 69.38 213 GLY A N 1
ATOM 1622 C CA . GLY A 1 213 ? 17.748 16.147 -7.885 1.00 69.38 213 GLY A CA 1
ATOM 1623 C C . GLY A 1 213 ? 16.504 16.184 -8.765 1.00 69.38 213 GLY A C 1
ATOM 1624 O O . GLY A 1 213 ? 15.399 16.483 -8.309 1.00 69.38 213 GLY A O 1
ATOM 1625 N N . GLU A 1 214 ? 16.719 15.928 -10.051 1.00 78.50 214 GLU A N 1
ATOM 1626 C CA . GLU A 1 214 ? 15.653 15.817 -11.045 1.00 78.50 214 GLU A CA 1
ATOM 1627 C C . GLU A 1 214 ? 15.096 14.391 -11.088 1.00 78.50 214 GLU A C 1
ATOM 1629 O O . GLU A 1 214 ? 15.730 13.449 -10.614 1.00 78.50 214 GLU A O 1
ATOM 1634 N N . ALA A 1 215 ? 13.891 14.240 -11.639 1.00 84.00 215 ALA A N 1
ATOM 1635 C CA . ALA A 1 215 ? 13.293 12.928 -11.839 1.00 84.00 215 ALA A CA 1
ATOM 1636 C C . ALA A 1 215 ? 14.106 12.112 -12.852 1.00 84.00 215 ALA A C 1
ATOM 1638 O O . ALA A 1 215 ? 14.558 12.636 -13.870 1.00 84.00 215 ALA A O 1
ATOM 1639 N N . ILE A 1 216 ? 14.247 10.821 -12.573 1.00 87.12 216 ILE A N 1
ATOM 1640 C CA . ILE A 1 216 ? 15.027 9.870 -13.359 1.00 87.12 216 ILE A CA 1
ATOM 1641 C C . ILE A 1 216 ? 14.075 8.804 -13.892 1.00 87.12 216 ILE A C 1
ATOM 1643 O O . ILE A 1 216 ? 13.107 8.440 -13.222 1.00 87.12 216 ILE A O 1
ATOM 1647 N N . SER A 1 217 ? 14.311 8.307 -15.104 1.00 89.69 217 SER A N 1
ATOM 1648 C CA . SER A 1 217 ? 13.495 7.249 -15.701 1.00 89.69 217 SER A CA 1
ATOM 1649 C C . SER A 1 217 ? 14.359 6.189 -16.365 1.00 89.69 217 SER A C 1
ATOM 1651 O O . SER A 1 217 ? 15.344 6.524 -17.018 1.00 89.69 217 SER A O 1
ATOM 1653 N N . ALA A 1 218 ? 13.962 4.926 -16.231 1.00 90.19 218 ALA A N 1
ATOM 1654 C CA . ALA A 1 218 ? 14.546 3.820 -16.982 1.00 90.19 218 ALA A CA 1
ATOM 1655 C C . ALA A 1 218 ? 13.492 2.780 -17.334 1.00 90.19 218 ALA A C 1
ATOM 1657 O O . ALA A 1 218 ? 12.437 2.668 -16.702 1.00 90.19 218 ALA A O 1
ATOM 1658 N N . GLU A 1 219 ? 13.832 1.990 -18.341 1.00 92.69 219 GLU A N 1
ATOM 1659 C CA . GLU A 1 219 ? 13.054 0.861 -18.811 1.00 92.69 219 GLU A CA 1
ATOM 1660 C C . GLU A 1 219 ? 14.005 -0.315 -19.031 1.00 92.69 219 GLU A C 1
ATOM 1662 O O . GLU A 1 219 ? 14.924 -0.245 -19.846 1.00 92.69 219 GLU A O 1
ATOM 1667 N N . VAL A 1 220 ? 13.809 -1.389 -18.270 1.00 91.12 220 VAL A N 1
ATOM 1668 C CA . VAL A 1 220 ? 14.726 -2.530 -18.216 1.00 91.12 220 VAL A CA 1
ATOM 1669 C C . VAL A 1 220 ? 13.969 -3.793 -18.594 1.00 91.12 220 VAL A C 1
ATOM 1671 O O . VAL A 1 220 ? 13.002 -4.170 -17.935 1.00 91.12 220 VAL A O 1
ATOM 1674 N N . THR A 1 221 ? 14.414 -4.480 -19.646 1.00 89.62 221 THR A N 1
ATOM 1675 C CA . THR A 1 221 ? 13.894 -5.817 -19.960 1.00 89.62 221 THR A CA 1
ATOM 1676 C C . THR A 1 221 ? 14.421 -6.802 -18.925 1.00 89.62 221 THR A C 1
ATOM 1678 O O . THR A 1 221 ? 15.633 -6.985 -18.805 1.00 89.62 221 THR A O 1
ATOM 1681 N N . VAL A 1 222 ? 13.519 -7.453 -18.194 1.00 76.38 222 VAL A N 1
ATOM 1682 C CA . VAL A 1 222 ? 13.883 -8.533 -17.279 1.00 76.38 222 VAL A CA 1
ATOM 1683 C C . VAL A 1 222 ? 14.333 -9.710 -18.148 1.00 76.38 222 VAL A C 1
ATOM 1685 O O . VAL A 1 222 ? 13.565 -10.148 -19.011 1.00 76.38 222 VAL A O 1
ATOM 1688 N N . PRO A 1 223 ? 15.571 -10.212 -17.991 1.00 63.47 223 PRO A N 1
ATOM 1689 C CA . PRO A 1 223 ? 15.984 -11.431 -18.673 1.00 63.47 223 PRO A CA 1
ATOM 1690 C C . PRO A 1 223 ? 14.977 -12.527 -18.331 1.00 63.47 223 PRO A C 1
ATOM 1692 O O . PRO A 1 223 ? 14.600 -12.621 -17.164 1.00 63.47 223 PRO A O 1
ATOM 1695 N N . GLU A 1 224 ? 14.536 -13.331 -19.307 1.00 56.66 224 GLU A N 1
ATOM 1696 C CA . GLU A 1 224 ? 13.697 -14.499 -19.016 1.00 56.66 224 GLU A CA 1
ATOM 1697 C C . GLU A 1 224 ? 14.384 -15.306 -17.920 1.00 56.66 224 GLU A C 1
ATOM 1699 O O . GLU A 1 224 ? 15.431 -15.927 -18.127 1.00 56.66 224 GLU A O 1
ATOM 1704 N N . ALA A 1 225 ? 13.831 -15.221 -16.718 1.00 47.09 225 ALA A N 1
ATOM 1705 C CA . ALA A 1 225 ? 14.348 -15.974 -15.616 1.00 47.09 225 ALA A CA 1
ATOM 1706 C C . ALA A 1 225 ? 13.893 -17.407 -15.858 1.00 47.09 225 ALA A C 1
ATOM 1708 O O . ALA A 1 225 ? 12.708 -17.724 -15.764 1.00 47.09 225 ALA A O 1
ATOM 1709 N N . GLY A 1 226 ? 14.837 -18.265 -16.239 1.00 36.66 226 GLY A N 1
ATOM 1710 C CA . GLY A 1 226 ? 14.668 -19.699 -16.076 1.00 36.66 226 GLY A CA 1
ATOM 1711 C C . GLY A 1 226 ? 14.580 -19.988 -14.581 1.00 36.66 226 GLY A C 1
ATOM 1712 O O . GLY A 1 226 ? 15.608 -20.236 -13.955 1.00 36.66 226 GLY A O 1
ATOM 1713 N N . PHE A 1 227 ? 13.379 -19.862 -14.020 1.00 36.16 227 PHE A N 1
ATOM 1714 C CA . PHE A 1 227 ? 13.012 -20.362 -12.700 1.00 36.16 227 PHE A CA 1
ATOM 1715 C C . PHE A 1 227 ? 12.427 -21.769 -12.839 1.00 36.16 227 PHE A C 1
ATOM 1717 O O . PHE A 1 227 ? 11.601 -21.980 -13.757 1.00 36.16 227 PHE A O 1
#

pLDDT: mean 88.08, std 9.32, range [36.16, 96.69]

Radius of gyration: 19.03 Å; chains: 1; bounding box: 48×38×48 Å

Secondary structure (DSSP, 8-state):
-HHHHHHHHHHHHHHHHHHHHHS-TTSTT----PPP--TT-S-HHHHHHTT--S-HHHHHHHHHHHHHTTEEEEEEEEEETTEEEEEEEETTT--EEEEEEEEETTTTEEEEEEEETTEEEEEEEEEEEETTEEEEEESSEEEEEEEETTEEEEEEEEEE-GGG---TTTS--TTT-TT-SHHHHHSPPTT-EEEEEEE-SSEEEEEE--SSS--EEEEEEPP----

Organism: NCBI:txid1076179